Protein AF-A0A5C6T7N7-F1 (afdb_monomer)

Sequence (195 aa):
MGSSLIKRAGITIQTLSPVSTIYHDNDALKQFETCRQSANGHLNRYFKYIGHEKIQYDLAGLYARPLQPRGSEADQNARLSQTNAIQDLVKLDAILGQIKQQERSYITAISPLIVPWMAICFTLPHVTLQGDPSVFFKIGAVSGAFAIAAQLVRKFLQLRKITPLQHKVRGLVRAFKNGTIRYRDMEEVMISSLK

Organism: Fusarium oxysporum f. sp. cubense (NCBI:txid61366)

pLDDT: mean 70.76, std 19.43, range [29.59, 94.31]

Solvent-accessible surface area (backbone atoms only — not comparable to full-atom values): 11644 Å² total; per-residue (Å²): 140,88,81,83,85,80,80,80,78,77,80,80,75,76,76,75,76,84,78,90,71,79,78,58,67,63,50,55,54,47,51,41,53,54,39,43,53,50,23,42,51,24,44,52,52,24,49,52,55,60,44,66,68,61,72,73,73,81,71,73,90,81,78,94,66,76,83,73,82,72,57,72,63,60,56,47,52,28,52,50,22,45,52,51,21,45,53,32,37,54,51,43,46,50,47,51,50,50,52,48,49,54,47,50,50,52,47,65,66,44,56,74,53,44,60,60,48,51,48,46,68,64,45,49,71,69,74,45,79,85,58,89,71,56,69,65,60,58,52,51,52,54,51,51,52,50,52,54,53,52,52,49,54,51,45,53,52,47,51,63,55,46,54,61,50,44,50,49,39,54,49,49,50,49,25,56,76,68,63,55,48,85,78,55,56,71,78,75,69,51,72,77,79,91,122

Structure (mmCIF, N/CA/C/O backbone):
data_AF-A0A5C6T7N7-F1
#
_entry.id   AF-A0A5C6T7N7-F1
#
loop_
_atom_site.group_PDB
_atom_site.id
_atom_site.type_symbol
_atom_site.label_atom_id
_atom_site.label_alt_id
_atom_site.label_comp_id
_atom_site.label_asym_id
_atom_site.label_entity_id
_atom_site.label_seq_id
_atom_site.pdbx_PDB_ins_code
_atom_site.Cartn_x
_atom_site.Cartn_y
_atom_site.Cartn_z
_atom_site.occupancy
_atom_site.B_iso_or_equiv
_atom_site.auth_seq_id
_atom_site.auth_comp_id
_atom_site.auth_asym_id
_atom_site.auth_atom_id
_atom_site.pdbx_PDB_model_num
ATOM 1 N N . MET A 1 1 ? 27.969 23.813 -68.101 1.00 38.97 1 MET A N 1
ATOM 2 C CA . MET A 1 1 ? 28.689 24.102 -66.840 1.00 38.97 1 MET A CA 1
ATOM 3 C C . MET A 1 1 ? 27.673 24.089 -65.713 1.00 38.97 1 MET A C 1
ATOM 5 O O . MET A 1 1 ? 26.902 25.028 -65.586 1.00 38.97 1 MET A O 1
ATOM 9 N N . GLY A 1 2 ? 27.572 22.960 -65.010 1.00 36.72 2 GLY A N 1
ATOM 10 C CA . GLY A 1 2 ? 26.605 22.756 -63.931 1.00 36.72 2 GLY A CA 1
ATOM 11 C C . GLY A 1 2 ? 27.200 23.175 -62.591 1.00 36.72 2 GLY A C 1
ATOM 12 O O . GLY A 1 2 ? 28.285 22.722 -62.241 1.00 36.72 2 GLY A O 1
ATOM 13 N N . SER A 1 3 ? 26.495 24.035 -61.860 1.00 34.38 3 SER A N 1
ATOM 14 C CA . SER A 1 3 ? 26.802 24.373 -60.471 1.00 34.38 3 SER A CA 1
ATOM 15 C C . SER A 1 3 ? 25.646 23.882 -59.605 1.00 34.38 3 SER A C 1
ATOM 17 O O . SER A 1 3 ? 24.522 24.374 -59.703 1.00 34.38 3 SER A O 1
ATOM 19 N N . SER A 1 4 ? 25.910 22.835 -58.827 1.00 38.75 4 SER A N 1
ATOM 20 C CA . SER A 1 4 ? 24.963 22.208 -57.912 1.00 38.75 4 SER A CA 1
ATOM 21 C C . SER A 1 4 ? 24.875 22.990 -56.601 1.00 38.75 4 SER A C 1
ATOM 23 O O . SER A 1 4 ? 25.859 23.119 -55.871 1.00 38.75 4 SER A O 1
ATOM 25 N N . LEU A 1 5 ? 23.666 23.453 -56.286 1.00 39.44 5 LEU A N 1
ATOM 26 C CA . LEU A 1 5 ? 23.240 23.966 -54.984 1.00 39.44 5 LEU A CA 1
ATOM 27 C C . LEU A 1 5 ? 23.390 22.888 -53.896 1.00 39.44 5 LEU A C 1
ATOM 29 O O . LEU A 1 5 ? 22.548 22.000 -53.781 1.00 39.44 5 LEU A O 1
ATOM 33 N N . ILE A 1 6 ? 24.418 22.987 -53.051 1.00 38.69 6 ILE A N 1
ATOM 34 C CA . ILE A 1 6 ? 24.492 22.205 -51.808 1.00 38.69 6 ILE A CA 1
ATOM 35 C C . ILE A 1 6 ? 23.849 23.031 -50.692 1.00 38.69 6 ILE A C 1
ATOM 37 O O . ILE A 1 6 ? 24.474 23.865 -50.037 1.00 38.69 6 ILE A O 1
ATOM 41 N N . LYS A 1 7 ? 22.551 22.796 -50.496 1.00 37.03 7 LYS A N 1
ATOM 42 C CA . LYS A 1 7 ? 21.763 23.314 -49.377 1.00 37.03 7 LYS A CA 1
ATOM 43 C C . LYS A 1 7 ? 22.179 22.551 -48.113 1.00 37.03 7 LYS A C 1
ATOM 45 O O . LYS A 1 7 ? 21.744 21.427 -47.878 1.00 37.03 7 LYS A O 1
ATOM 50 N N . ARG A 1 8 ? 23.071 23.148 -47.322 1.00 34.41 8 ARG A N 1
ATOM 51 C CA . ARG A 1 8 ? 23.541 22.629 -46.029 1.00 34.41 8 ARG A CA 1
ATOM 52 C C . ARG A 1 8 ? 22.390 22.695 -45.018 1.00 34.41 8 ARG A C 1
ATOM 54 O O . ARG A 1 8 ? 22.161 23.729 -44.399 1.00 34.41 8 ARG A O 1
ATOM 61 N N . ALA A 1 9 ? 21.628 21.611 -44.890 1.00 39.16 9 ALA A N 1
ATOM 62 C CA . ALA A 1 9 ? 20.643 21.455 -43.827 1.00 39.16 9 ALA A CA 1
ATOM 63 C C . ALA A 1 9 ? 21.389 21.282 -42.495 1.00 39.16 9 ALA A C 1
ATOM 65 O O . ALA A 1 9 ? 21.996 20.243 -42.239 1.00 39.16 9 ALA A O 1
ATOM 66 N N . GLY A 1 10 ? 21.402 22.334 -41.676 1.00 34.19 10 GLY A N 1
ATOM 67 C CA . GLY A 1 10 ? 21.877 22.262 -40.300 1.00 34.19 10 GLY A CA 1
ATOM 68 C C . GLY A 1 10 ? 20.936 21.371 -39.497 1.00 34.19 10 GLY A C 1
ATOM 69 O O . GLY A 1 10 ? 19.776 21.718 -39.297 1.00 34.19 10 GLY A O 1
ATOM 70 N N . ILE A 1 11 ? 21.422 20.210 -39.065 1.00 37.44 11 ILE A N 1
ATOM 71 C CA . ILE A 1 11 ? 20.698 19.347 -38.134 1.00 37.44 11 ILE A CA 1
ATOM 72 C C . ILE A 1 11 ? 20.792 20.014 -36.761 1.00 37.44 11 ILE A C 1
ATOM 74 O O . ILE A 1 11 ? 21.814 19.934 -36.082 1.00 37.44 11 ILE A O 1
ATOM 78 N N . THR A 1 12 ? 19.730 20.714 -36.365 1.00 32.47 12 THR A N 1
ATOM 79 C CA . THR A 1 12 ? 19.534 21.158 -34.985 1.00 32.47 12 THR A CA 1
ATOM 80 C C . THR A 1 12 ? 19.268 19.919 -34.138 1.00 32.47 12 THR A C 1
ATOM 82 O O . THR A 1 12 ? 18.141 19.432 -34.064 1.00 32.47 12 THR A O 1
ATOM 85 N N . ILE A 1 13 ? 20.313 19.375 -33.516 1.00 37.88 13 ILE A N 1
ATOM 86 C CA . ILE A 1 13 ? 20.151 18.384 -32.455 1.00 37.88 13 ILE A CA 1
ATOM 87 C C . ILE A 1 13 ? 19.585 19.150 -31.261 1.00 37.88 13 ILE A C 1
ATOM 89 O O . ILE A 1 13 ? 20.319 19.829 -30.546 1.00 37.88 13 ILE A O 1
ATOM 93 N N . GLN A 1 14 ? 18.263 19.089 -31.079 1.00 31.91 14 GLN A N 1
ATOM 94 C CA . GLN A 1 14 ? 17.660 19.407 -29.792 1.00 31.91 14 GLN A CA 1
ATOM 95 C C . GLN A 1 14 ? 18.259 18.428 -28.787 1.00 31.91 14 GLN A C 1
ATOM 97 O O . GLN A 1 14 ? 17.958 17.235 -28.792 1.00 31.91 14 GLN A O 1
ATOM 102 N N . THR A 1 15 ? 19.175 18.934 -27.973 1.00 31.72 15 THR A N 1
ATOM 103 C CA . THR A 1 15 ? 19.710 18.260 -26.802 1.00 31.72 15 THR A CA 1
ATOM 104 C C . THR A 1 15 ? 18.530 17.912 -25.904 1.00 31.72 15 THR A C 1
ATOM 106 O O . THR A 1 15 ? 17.971 18.771 -25.222 1.00 31.72 15 THR A O 1
ATOM 109 N N . LEU A 1 16 ? 18.113 16.644 -25.949 1.00 35.12 16 LEU A N 1
ATOM 110 C CA . LEU A 1 16 ? 17.182 16.078 -24.985 1.00 35.12 16 LEU A CA 1
ATOM 111 C C . LEU A 1 16 ? 17.758 16.333 -23.590 1.00 35.12 16 LEU A C 1
ATOM 113 O O . LEU A 1 16 ? 18.845 15.862 -23.255 1.00 35.12 16 LEU A O 1
ATOM 117 N N . SER A 1 17 ? 17.025 17.122 -22.810 1.00 29.59 17 SER A N 1
ATOM 118 C CA . SER A 1 17 ? 17.336 17.421 -21.419 1.00 29.59 17 SER A CA 1
ATOM 119 C C . SER A 1 17 ? 17.542 16.111 -20.640 1.00 29.59 17 SER A C 1
ATOM 121 O O . SER A 1 17 ? 16.701 15.208 -20.738 1.00 29.59 17 SER A O 1
ATOM 123 N N . PRO A 1 18 ? 18.646 15.958 -19.889 1.00 39.47 18 PRO A N 1
ATOM 124 C CA . PRO A 1 18 ? 18.892 14.751 -19.126 1.00 39.47 18 PRO A CA 1
ATOM 125 C C . PRO A 1 18 ? 17.936 14.700 -17.928 1.00 39.47 18 PRO A C 1
ATOM 127 O O . PRO A 1 18 ? 18.114 15.387 -16.930 1.00 39.47 18 PRO A O 1
ATOM 130 N N . VAL A 1 19 ? 16.917 13.849 -18.059 1.00 36.66 19 VAL A N 1
ATOM 131 C CA . VAL A 1 19 ? 16.476 12.881 -17.041 1.00 36.66 19 VAL A CA 1
ATOM 132 C C . VAL A 1 19 ? 16.475 13.419 -15.602 1.00 36.66 19 VAL A C 1
ATOM 134 O O . VAL A 1 19 ? 17.309 13.075 -14.766 1.00 36.66 19 VAL A O 1
ATOM 137 N N . SER A 1 20 ? 15.447 14.195 -15.267 1.00 41.25 20 SER A N 1
ATOM 138 C CA . SER A 1 20 ? 14.995 14.365 -13.887 1.00 41.25 20 SER A CA 1
ATOM 139 C C . SER A 1 20 ? 14.072 13.197 -13.514 1.00 41.25 20 SER A C 1
ATOM 141 O O . SER A 1 20 ? 12.856 13.279 -13.689 1.00 41.25 20 SER A O 1
ATOM 143 N N . THR A 1 21 ? 14.601 12.050 -13.077 1.00 43.41 21 THR A N 1
ATOM 144 C CA . THR A 1 21 ? 13.707 10.947 -12.633 1.00 43.41 21 THR A CA 1
ATOM 145 C C . THR A 1 21 ? 14.284 9.987 -11.595 1.00 43.41 21 THR A C 1
ATOM 147 O O . THR A 1 21 ? 13.653 8.984 -11.282 1.00 43.41 21 THR A O 1
ATOM 150 N N . ILE A 1 22 ? 15.445 10.286 -11.004 1.00 41.12 22 ILE A N 1
ATOM 151 C CA . ILE A 1 22 ? 16.025 9.438 -9.942 1.00 41.12 22 ILE A CA 1
ATOM 152 C C . ILE A 1 22 ? 15.594 9.906 -8.533 1.00 41.12 22 ILE A C 1
ATOM 154 O O . ILE A 1 22 ? 15.650 9.136 -7.579 1.00 41.12 22 ILE A O 1
ATOM 158 N N . TYR A 1 23 ? 15.066 11.129 -8.388 1.00 34.72 23 TYR A N 1
ATOM 159 C CA . TYR A 1 23 ? 14.774 11.726 -7.074 1.00 34.72 23 TYR A CA 1
ATOM 160 C C . TYR A 1 23 ? 13.402 11.387 -6.452 1.00 34.72 23 TYR A C 1
ATOM 162 O O . TYR A 1 23 ? 13.228 11.609 -5.258 1.00 34.72 23 TYR A O 1
ATOM 170 N N . HIS A 1 24 ? 12.436 10.826 -7.194 1.00 54.62 24 HIS A N 1
ATOM 171 C CA . HIS A 1 24 ? 11.060 10.641 -6.684 1.00 54.62 24 HIS A CA 1
ATOM 172 C C . HIS A 1 24 ? 10.757 9.267 -6.065 1.00 54.62 24 HIS A C 1
ATOM 174 O O . HIS A 1 24 ? 9.917 9.161 -5.177 1.00 54.62 24 HIS A O 1
ATOM 180 N N . ASP A 1 25 ? 11.442 8.207 -6.493 1.00 56.59 25 ASP A N 1
ATOM 181 C CA . ASP A 1 25 ? 11.125 6.824 -6.093 1.00 56.59 25 ASP A CA 1
ATOM 182 C C . ASP A 1 25 ? 11.437 6.547 -4.608 1.00 56.59 25 ASP A C 1
ATOM 184 O O . ASP A 1 25 ? 10.699 5.850 -3.911 1.00 56.59 25 ASP A O 1
ATOM 188 N N . ASN A 1 26 ? 12.503 7.169 -4.092 1.00 63.34 26 ASN A N 1
ATOM 189 C CA . ASN A 1 26 ? 12.887 7.066 -2.684 1.00 63.34 26 ASN A CA 1
ATOM 190 C C . ASN A 1 26 ? 11.937 7.835 -1.753 1.00 63.34 26 ASN A C 1
ATOM 192 O O . ASN A 1 26 ? 11.768 7.443 -0.600 1.00 63.34 26 ASN A O 1
ATOM 196 N N . ASP A 1 27 ? 11.314 8.909 -2.240 1.00 82.00 27 ASP A N 1
ATOM 197 C CA . ASP A 1 27 ? 10.419 9.734 -1.431 1.00 82.00 27 ASP A CA 1
ATOM 198 C C . ASP A 1 27 ? 9.078 9.027 -1.197 1.00 82.00 27 ASP A C 1
ATOM 200 O O . ASP A 1 27 ? 8.657 8.868 -0.054 1.00 82.00 27 ASP A O 1
ATOM 204 N N . ALA A 1 28 ? 8.469 8.460 -2.244 1.00 81.94 28 ALA A N 1
ATOM 205 C CA . ALA A 1 28 ? 7.212 7.718 -2.116 1.00 81.94 28 ALA A CA 1
ATOM 206 C C . ALA A 1 28 ? 7.349 6.460 -1.233 1.00 81.94 28 ALA A C 1
ATOM 208 O O . ALA A 1 28 ? 6.485 6.182 -0.399 1.00 81.94 28 ALA A O 1
ATOM 209 N N . LEU A 1 29 ? 8.459 5.719 -1.351 1.00 83.50 29 LEU A N 1
ATOM 210 C CA . LEU A 1 29 ? 8.736 4.560 -0.491 1.00 83.50 29 LEU A CA 1
ATOM 211 C C . LEU A 1 29 ? 9.006 4.960 0.965 1.00 83.50 29 LEU A C 1
ATOM 213 O O . LEU A 1 29 ? 8.585 4.259 1.889 1.00 83.50 29 LEU A O 1
ATOM 217 N N . LYS A 1 30 ? 9.680 6.092 1.190 1.00 87.19 30 LYS A N 1
ATOM 218 C CA . LYS A 1 30 ? 9.900 6.635 2.534 1.00 87.19 30 LYS A CA 1
ATOM 219 C C . LYS A 1 30 ? 8.584 7.087 3.164 1.00 87.19 30 LYS A C 1
ATOM 221 O O . LYS A 1 30 ? 8.306 6.720 4.303 1.00 87.19 30 LYS A O 1
ATOM 226 N N . GLN A 1 31 ? 7.752 7.806 2.412 1.00 88.62 31 GLN A N 1
ATOM 227 C CA . GLN A 1 31 ? 6.412 8.210 2.835 1.00 88.62 31 GLN A CA 1
ATOM 228 C C . GLN A 1 31 ? 5.535 6.997 3.150 1.00 88.62 31 GLN A C 1
ATOM 230 O O . GLN A 1 31 ? 4.855 6.990 4.177 1.00 88.62 31 GLN A O 1
ATOM 235 N N . PHE A 1 32 ? 5.597 5.949 2.321 1.00 90.00 32 PHE A N 1
ATOM 236 C CA . PHE A 1 32 ? 4.923 4.684 2.598 1.00 90.00 32 PHE A CA 1
ATOM 237 C C . PHE A 1 32 ? 5.365 4.109 3.944 1.00 90.00 32 PHE A C 1
ATOM 239 O O . PHE A 1 32 ? 4.519 3.783 4.769 1.00 90.00 32 PHE A O 1
ATOM 246 N N . GLU A 1 33 ? 6.671 4.001 4.192 1.00 91.31 33 GLU A N 1
ATOM 247 C CA . GLU A 1 33 ? 7.189 3.377 5.409 1.00 91.31 33 GLU A CA 1
ATOM 248 C C . GLU A 1 33 ? 6.838 4.193 6.664 1.00 91.31 33 GLU A C 1
ATOM 250 O O . GLU A 1 33 ? 6.407 3.619 7.665 1.00 91.31 33 GLU A O 1
ATOM 255 N N . THR A 1 34 ? 6.919 5.525 6.598 1.00 92.00 34 THR A N 1
ATOM 256 C CA . THR A 1 34 ? 6.473 6.414 7.682 1.00 92.00 34 THR A CA 1
ATOM 257 C C . THR A 1 34 ? 4.972 6.274 7.942 1.00 92.00 34 THR A C 1
ATOM 259 O O . THR A 1 34 ? 4.552 6.097 9.087 1.00 92.00 34 THR A O 1
ATOM 262 N N . CYS A 1 35 ? 4.150 6.296 6.889 1.00 91.00 35 CYS A N 1
ATOM 263 C CA . CYS A 1 35 ? 2.702 6.156 7.013 1.00 91.00 35 CYS A CA 1
ATOM 264 C C . CYS A 1 35 ? 2.308 4.763 7.532 1.00 91.00 35 CYS A C 1
ATOM 266 O O . CYS A 1 35 ? 1.441 4.651 8.394 1.00 91.00 35 CYS A O 1
ATOM 268 N N . ARG A 1 36 ? 3.002 3.706 7.095 1.00 93.62 36 ARG A N 1
ATOM 269 C CA . ARG A 1 36 ? 2.828 2.325 7.565 1.00 93.62 36 ARG A CA 1
ATOM 270 C C . ARG A 1 36 ? 3.102 2.201 9.058 1.00 93.62 36 ARG A C 1
ATOM 272 O O . ARG A 1 36 ? 2.326 1.568 9.769 1.00 93.62 36 ARG A O 1
ATOM 279 N N . GLN A 1 37 ? 4.199 2.788 9.536 1.00 93.44 37 GLN A N 1
ATOM 280 C CA . GLN A 1 37 ? 4.551 2.776 10.957 1.00 93.44 37 GLN A CA 1
ATOM 281 C C . GLN A 1 37 ? 3.510 3.522 11.797 1.00 93.44 37 GLN A C 1
ATOM 283 O O . GLN A 1 37 ? 3.082 3.001 12.826 1.00 93.44 37 GLN A O 1
ATOM 288 N N . SER A 1 38 ? 3.051 4.684 11.323 1.00 93.12 38 SER A N 1
ATOM 289 C CA . SER A 1 38 ? 1.972 5.446 11.962 1.00 93.12 38 SER A CA 1
ATOM 290 C C . SER A 1 38 ? 0.668 4.642 12.026 1.00 93.12 38 SER A C 1
ATOM 292 O O . SER A 1 38 ? 0.119 4.429 13.110 1.00 93.12 38 SER A O 1
ATOM 294 N N . ALA A 1 39 ? 0.232 4.080 10.892 1.00 91.94 39 ALA A N 1
ATOM 295 C CA . ALA A 1 39 ? -0.962 3.244 10.802 1.00 91.94 39 ALA A CA 1
ATOM 296 C C . ALA A 1 39 ? -0.882 2.042 11.753 1.00 91.94 39 ALA A C 1
ATOM 298 O O . ALA A 1 39 ? -1.800 1.820 12.540 1.00 91.94 39 ALA A O 1
ATOM 299 N N . ASN A 1 40 ? 0.231 1.301 11.748 1.00 93.62 40 ASN A N 1
ATOM 300 C CA . ASN A 1 40 ? 0.433 0.167 12.651 1.00 93.62 40 ASN A CA 1
ATOM 301 C C . ASN A 1 40 ? 0.463 0.598 14.124 1.00 93.62 40 ASN A C 1
ATOM 303 O O . ASN A 1 40 ? -0.067 -0.115 14.972 1.00 93.62 40 ASN A O 1
ATOM 307 N N . GLY A 1 41 ? 1.023 1.768 14.440 1.00 92.12 41 GLY A N 1
ATOM 308 C CA . GLY A 1 41 ? 0.987 2.338 15.787 1.00 92.12 41 GLY A CA 1
ATOM 309 C C . GLY A 1 41 ? -0.439 2.631 16.259 1.00 92.12 41 GLY A C 1
ATOM 310 O O . GLY A 1 41 ? -0.807 2.269 17.378 1.00 92.12 41 GLY A O 1
ATOM 311 N N . HIS A 1 42 ? -1.269 3.227 15.398 1.00 92.06 42 HIS A N 1
ATOM 312 C CA . HIS A 1 42 ? -2.680 3.487 15.695 1.00 92.06 42 HIS A CA 1
ATOM 313 C C . HIS A 1 42 ? -3.517 2.208 15.775 1.00 92.06 42 HIS A C 1
ATOM 315 O O . HIS A 1 42 ? -4.337 2.089 16.685 1.00 92.06 42 HIS A O 1
ATOM 321 N N . LEU A 1 43 ? -3.277 1.237 14.889 1.00 90.12 43 LEU A N 1
ATOM 322 C CA . LEU A 1 43 ? -3.888 -0.091 14.946 1.00 90.12 43 LEU A CA 1
ATOM 323 C C . LEU A 1 43 ? -3.548 -0.787 16.265 1.00 90.12 43 LEU A C 1
ATOM 325 O O . LEU A 1 43 ? -4.451 -1.192 16.984 1.00 90.12 43 LEU A O 1
ATOM 329 N N . ASN A 1 44 ? -2.267 -0.861 16.628 1.00 91.00 44 ASN A N 1
ATOM 330 C CA . ASN A 1 44 ? -1.833 -1.476 17.880 1.00 91.00 44 ASN A CA 1
ATOM 331 C C . ASN A 1 44 ? -2.482 -0.790 19.091 1.00 91.00 44 ASN A C 1
ATOM 333 O O . ASN A 1 44 ? -3.000 -1.446 19.989 1.00 91.00 44 ASN A O 1
ATOM 337 N N . ARG A 1 45 ? -2.538 0.547 19.093 1.00 90.12 45 ARG A N 1
ATOM 338 C CA . ARG A 1 45 ? -3.198 1.300 20.163 1.00 90.12 45 ARG A CA 1
ATOM 339 C C . ARG A 1 45 ? -4.704 1.010 20.230 1.00 90.12 45 ARG A C 1
ATOM 341 O O . ARG A 1 45 ? -5.215 0.776 21.320 1.00 90.12 45 ARG A O 1
ATOM 348 N N . TYR A 1 46 ? -5.391 0.968 19.087 1.00 88.38 46 TYR A N 1
ATOM 349 C CA . TYR A 1 46 ? -6.801 0.580 19.000 1.00 88.38 46 TYR A CA 1
ATOM 350 C C . TYR A 1 46 ? -7.024 -0.827 19.570 1.00 88.38 46 TYR A C 1
ATOM 352 O O . TYR A 1 46 ? -7.809 -0.981 20.504 1.00 88.38 46 TYR A O 1
ATOM 360 N N . PHE A 1 47 ? -6.273 -1.821 19.083 1.00 86.19 47 PHE A N 1
ATOM 361 C CA . PHE A 1 47 ? -6.352 -3.210 19.541 1.00 86.19 47 PHE A CA 1
ATOM 362 C C . PHE A 1 47 ? -5.957 -3.382 21.005 1.00 86.19 47 PHE A C 1
ATOM 364 O O . PHE A 1 47 ? -6.517 -4.237 21.675 1.00 86.19 47 PHE A O 1
ATOM 371 N N . LYS A 1 48 ? -5.075 -2.546 21.555 1.00 86.44 48 LYS A N 1
ATOM 372 C CA . LYS A 1 48 ? -4.792 -2.531 22.994 1.00 86.44 48 LYS A CA 1
ATOM 373 C C . LYS A 1 48 ? -6.008 -2.070 23.799 1.00 86.44 48 LYS A C 1
ATOM 375 O O . LYS A 1 48 ? -6.336 -2.695 24.805 1.00 86.44 48 LYS A O 1
ATOM 380 N N . TYR A 1 49 ? -6.697 -1.015 23.360 1.00 82.75 49 TYR A N 1
ATOM 381 C CA . TYR A 1 49 ? -7.891 -0.523 24.053 1.00 82.75 49 TYR A CA 1
ATOM 382 C C . TYR A 1 49 ? -9.057 -1.522 24.000 1.00 82.75 49 TYR A C 1
ATOM 384 O O . TYR A 1 49 ? -9.686 -1.736 25.032 1.00 82.75 49 TYR A O 1
ATOM 392 N N . ILE A 1 50 ? -9.279 -2.192 22.861 1.00 77.56 50 ILE A N 1
ATOM 393 C CA . ILE A 1 50 ? -10.333 -3.221 22.718 1.00 77.56 50 ILE A CA 1
ATOM 394 C C . ILE A 1 50 ? -9.897 -4.632 23.169 1.00 77.56 50 ILE A C 1
ATOM 396 O O . ILE A 1 50 ? -10.716 -5.487 23.469 1.00 77.56 50 ILE A O 1
ATOM 400 N N . GLY A 1 51 ? -8.600 -4.924 23.232 1.00 64.75 51 GLY A N 1
ATOM 401 C CA . GLY A 1 51 ? -8.056 -6.224 23.649 1.00 64.75 51 GLY A CA 1
ATOM 402 C C . GLY A 1 51 ? -8.038 -6.387 25.167 1.00 64.75 51 GLY A C 1
ATOM 403 O O . GLY A 1 51 ? -8.271 -7.479 25.682 1.00 64.75 51 GLY A O 1
ATOM 404 N N . HIS A 1 52 ? -7.879 -5.282 25.903 1.00 52.41 52 HIS A N 1
ATOM 405 C CA . HIS A 1 52 ? -8.136 -5.249 27.345 1.00 52.41 52 HIS A CA 1
ATOM 406 C C . HIS A 1 52 ? -9.603 -5.540 27.709 1.00 52.41 52 HIS A C 1
ATOM 408 O O . HIS A 1 52 ? -9.876 -5.829 28.870 1.00 52.41 52 HIS A O 1
ATOM 414 N N . GLU A 1 53 ? -10.525 -5.496 26.746 1.00 49.97 53 GLU A N 1
ATOM 415 C CA . GLU A 1 53 ? -11.920 -5.929 26.898 1.00 49.97 53 GLU A CA 1
ATOM 416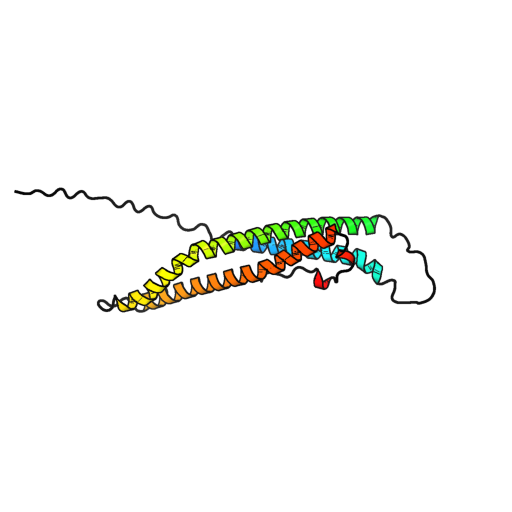 C C . GLU A 1 53 ? -12.047 -7.468 26.922 1.00 49.97 53 GLU A C 1
ATOM 418 O O . GLU A 1 53 ? -12.970 -8.000 27.533 1.00 49.97 53 GLU A O 1
ATOM 423 N N . LYS A 1 54 ? -11.105 -8.202 26.303 1.00 43.69 54 LYS A N 1
ATOM 424 C CA . LYS A 1 54 ? -11.186 -9.662 26.099 1.00 43.69 54 LYS A CA 1
ATOM 425 C C . LYS A 1 54 ? -10.431 -10.491 27.150 1.00 43.69 54 LYS A C 1
ATOM 427 O O . LYS A 1 54 ? -10.818 -11.621 27.416 1.00 43.69 54 LYS A O 1
ATOM 432 N N . ILE A 1 55 ? -9.391 -9.936 27.784 1.00 41.47 55 ILE A N 1
ATOM 433 C CA . ILE A 1 55 ? -8.548 -10.656 28.771 1.00 41.47 55 ILE A CA 1
ATOM 434 C C . ILE A 1 55 ? -9.205 -10.746 30.166 1.00 41.47 55 ILE A C 1
ATOM 436 O O . ILE A 1 55 ? -8.748 -11.493 31.023 1.00 41.47 55 ILE A O 1
ATOM 440 N N . GLN A 1 56 ? -10.324 -10.059 30.411 1.00 43.00 56 GLN A N 1
ATOM 441 C CA . GLN A 1 56 ? -11.063 -10.203 31.674 1.00 43.00 56 GLN A CA 1
ATOM 442 C C . GLN A 1 56 ? -11.957 -11.452 31.761 1.00 43.00 56 GLN A C 1
ATOM 444 O O . GLN A 1 56 ? -12.633 -11.618 32.771 1.00 43.00 56 GLN A O 1
ATOM 449 N N . TYR A 1 57 ? -11.966 -12.327 30.747 1.00 43.22 57 TYR A N 1
ATOM 450 C C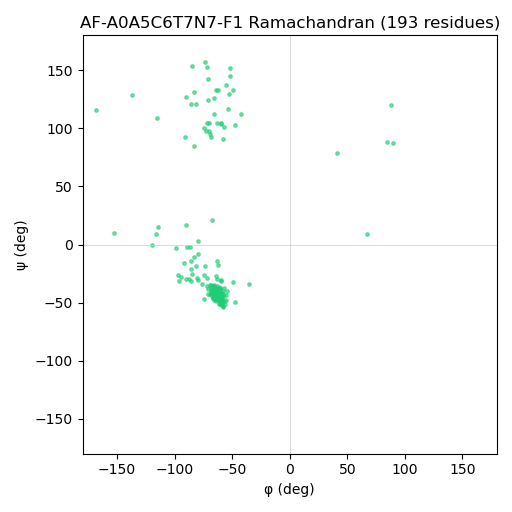A . TYR A 1 57 ? -12.920 -13.441 30.669 1.00 43.22 57 TYR A CA 1
ATOM 451 C C . TYR A 1 57 ? -12.321 -14.848 30.726 1.00 43.22 57 TYR A C 1
ATOM 453 O O . TYR A 1 57 ? -13.075 -15.795 30.538 1.00 43.22 57 TYR A O 1
ATOM 461 N N . ASP A 1 58 ? -11.025 -15.016 31.014 1.00 41.16 58 ASP A N 1
ATOM 462 C CA . ASP A 1 58 ? -10.425 -16.365 31.045 1.00 41.16 58 ASP A CA 1
ATOM 463 C C . ASP A 1 58 ? -9.936 -16.829 32.422 1.00 41.16 58 ASP A C 1
ATOM 465 O O . ASP A 1 58 ? -9.232 -17.826 32.531 1.00 41.16 58 ASP A O 1
ATOM 469 N N . LEU A 1 59 ? -10.356 -16.162 33.503 1.00 47.41 59 LEU A N 1
ATOM 470 C CA . LEU A 1 59 ? -10.262 -16.736 34.844 1.00 47.41 59 LEU A CA 1
ATOM 471 C C . LEU A 1 59 ? -11.548 -16.473 35.635 1.00 47.41 59 LEU A C 1
ATOM 473 O O . LEU A 1 59 ? -11.966 -15.331 35.793 1.00 47.41 59 LEU A O 1
ATOM 477 N N . ALA A 1 60 ? -12.083 -17.561 36.188 1.00 40.00 60 ALA A N 1
ATOM 478 C CA . ALA A 1 60 ? -13.249 -17.672 37.061 1.00 40.00 60 ALA A CA 1
ATOM 479 C C . ALA A 1 60 ? -14.606 -17.759 36.344 1.00 40.00 60 ALA A C 1
ATOM 481 O O . ALA A 1 60 ? -15.349 -16.793 36.185 1.00 40.00 60 ALA A O 1
ATOM 482 N N . GLY A 1 61 ? -14.978 -19.002 36.022 1.00 44.69 61 GLY A N 1
ATOM 483 C CA . GLY A 1 61 ? -16.379 -19.389 36.097 1.00 44.69 61 GLY A CA 1
ATOM 484 C C . GLY A 1 61 ? -16.950 -19.024 37.473 1.00 44.69 61 GLY A C 1
ATOM 485 O O . GLY A 1 61 ? -16.256 -19.133 38.482 1.00 44.69 61 GLY A O 1
ATOM 486 N N . LEU A 1 62 ? -18.227 -18.639 37.470 1.00 45.09 62 LEU A N 1
ATOM 487 C CA . LEU A 1 62 ? -19.042 -18.135 38.584 1.00 45.09 62 LEU A CA 1
ATOM 488 C C . LEU A 1 62 ? -18.956 -16.612 38.780 1.00 45.09 62 LEU A C 1
ATOM 490 O O . LEU A 1 62 ? -17.916 -16.054 39.098 1.00 45.09 62 LEU A O 1
ATOM 494 N N . TYR A 1 63 ? -20.134 -15.988 38.664 1.00 36.88 63 TYR A N 1
ATOM 495 C CA . TYR A 1 63 ? -20.471 -14.562 38.784 1.00 36.88 63 TYR A CA 1
ATOM 496 C C . TYR A 1 63 ? -20.389 -13.736 37.494 1.00 36.88 63 TYR A C 1
ATOM 498 O O . TYR A 1 63 ? -19.428 -13.029 37.210 1.00 36.88 63 TYR A O 1
ATOM 506 N N . ALA A 1 64 ? -21.514 -13.742 36.770 1.00 45.34 64 ALA A N 1
ATOM 507 C CA . ALA A 1 64 ? -21.894 -12.685 35.843 1.00 45.34 64 ALA A CA 1
ATOM 508 C C . ALA A 1 64 ? -21.974 -11.342 36.595 1.00 45.34 64 ALA A C 1
ATOM 510 O O . ALA A 1 64 ? -23.007 -10.980 37.160 1.00 45.34 64 ALA A O 1
ATOM 511 N N . ARG A 1 65 ? -20.860 -10.610 36.643 1.00 38.97 65 ARG A N 1
ATOM 512 C CA . ARG A 1 65 ? -20.838 -9.195 37.019 1.00 38.97 65 ARG A CA 1
ATOM 513 C C . ARG A 1 65 ? -21.188 -8.382 35.763 1.00 38.97 65 ARG A C 1
ATOM 515 O O . ARG A 1 65 ? -20.601 -8.648 34.716 1.00 38.97 65 ARG A O 1
ATOM 522 N N . PRO A 1 66 ? -22.128 -7.420 35.824 1.00 38.66 66 PRO A N 1
ATOM 523 C CA . PRO A 1 66 ? -22.430 -6.561 34.683 1.00 38.66 66 PRO A CA 1
ATOM 524 C C . PRO A 1 66 ? -21.147 -5.881 34.207 1.00 38.66 66 PRO A C 1
ATOM 526 O O . PRO A 1 66 ? -20.370 -5.424 35.052 1.00 38.66 66 PRO A O 1
ATOM 529 N N . LEU A 1 67 ? -20.938 -5.822 32.884 1.00 48.09 67 LEU A N 1
ATOM 530 C CA . LEU A 1 67 ? -19.894 -5.008 32.262 1.00 48.09 67 LEU A CA 1
ATOM 531 C C . LEU A 1 67 ? -19.861 -3.652 32.971 1.00 48.09 67 LEU A C 1
ATOM 533 O O . LEU A 1 67 ? -20.825 -2.890 32.880 1.00 48.09 67 LEU A O 1
ATOM 537 N N . GLN A 1 68 ? -18.788 -3.352 33.706 1.00 40.94 68 GLN A N 1
ATOM 538 C CA . GLN A 1 68 ? -18.619 -1.985 34.173 1.00 40.94 68 GLN A CA 1
ATOM 539 C C . GLN A 1 68 ? -18.405 -1.120 32.929 1.00 40.94 68 GLN A C 1
ATOM 541 O O . GLN A 1 68 ? -17.506 -1.427 32.141 1.00 40.94 68 GLN A O 1
ATOM 546 N N . PRO A 1 69 ? -19.200 -0.057 32.728 1.00 45.00 69 PRO A N 1
ATOM 547 C CA . PRO A 1 69 ? -18.949 0.891 31.660 1.00 45.00 69 PRO A CA 1
ATOM 548 C C . PRO A 1 69 ? -17.598 1.543 31.957 1.00 45.00 69 PRO A C 1
ATOM 550 O O . PRO A 1 69 ? -17.463 2.335 32.891 1.00 45.00 69 PRO A O 1
ATOM 553 N N . ARG A 1 70 ? -16.555 1.147 31.221 1.00 53.69 70 ARG A N 1
ATOM 554 C CA . ARG A 1 70 ? -15.246 1.786 31.345 1.00 53.69 70 ARG A CA 1
ATOM 555 C C . ARG A 1 70 ? -15.411 3.235 30.894 1.00 53.69 70 ARG A C 1
ATOM 557 O O . ARG A 1 70 ? -16.065 3.501 29.891 1.00 53.69 70 ARG A O 1
ATOM 564 N N . GLY A 1 71 ? -14.877 4.156 31.694 1.00 56.94 71 GLY A N 1
ATOM 565 C CA . GLY A 1 71 ? -15.140 5.586 31.562 1.00 56.94 71 GLY A CA 1
ATOM 566 C C . GLY A 1 71 ? -14.916 6.123 30.148 1.00 56.94 71 GLY A C 1
ATOM 567 O O . GLY A 1 71 ? -14.065 5.622 29.411 1.00 56.94 71 GLY A O 1
ATOM 568 N N . SER A 1 72 ? -15.662 7.187 29.827 1.00 66.81 72 SER A N 1
ATOM 569 C CA . SER A 1 72 ? -15.650 7.944 28.565 1.00 66.81 72 SER A CA 1
ATOM 570 C C . SER A 1 72 ? -14.267 8.079 27.917 1.00 66.81 72 SER A C 1
ATOM 572 O O . SER A 1 72 ? -14.163 8.087 26.699 1.00 66.81 72 SER A O 1
ATOM 574 N N . GLU A 1 73 ? -13.200 8.170 28.711 1.00 78.31 73 GLU A N 1
ATOM 575 C CA . GLU A 1 73 ? -11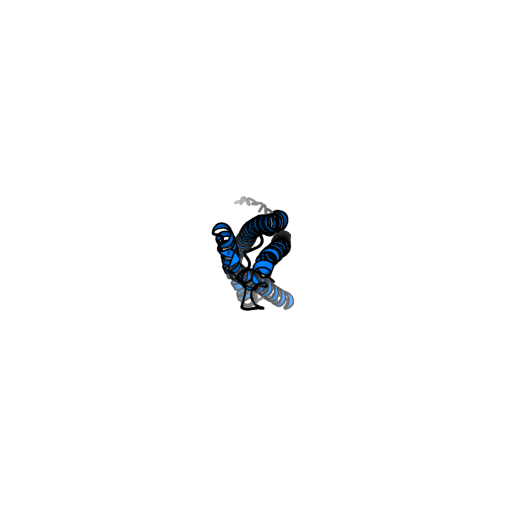.831 8.370 28.246 1.00 78.31 73 GLU A CA 1
ATOM 576 C C . GLU A 1 73 ? -11.234 7.176 27.474 1.00 78.31 73 GLU A C 1
ATOM 578 O O . GLU A 1 73 ? -10.609 7.376 26.434 1.00 78.31 73 GLU A O 1
ATOM 583 N N . ALA A 1 74 ? -11.420 5.928 27.926 1.00 76.38 74 ALA A N 1
ATOM 584 C CA . ALA A 1 74 ? -10.882 4.757 27.215 1.00 76.38 74 ALA A CA 1
ATOM 585 C C . ALA A 1 74 ? -11.593 4.556 25.868 1.00 76.38 74 ALA A C 1
ATOM 587 O O . ALA A 1 74 ? -10.946 4.322 24.845 1.00 76.38 74 ALA A O 1
ATOM 588 N N . ASP A 1 75 ? -12.910 4.750 25.869 1.00 78.75 75 ASP A N 1
ATOM 589 C CA . ASP A 1 75 ? -13.754 4.741 24.676 1.00 78.75 75 ASP A CA 1
ATOM 590 C C . ASP A 1 75 ? -13.388 5.874 23.710 1.00 78.75 75 ASP A C 1
ATOM 592 O O . ASP A 1 75 ? -13.262 5.666 22.500 1.00 78.75 75 ASP A O 1
ATOM 596 N N . GLN A 1 76 ? -13.145 7.076 24.232 1.00 84.38 76 GLN A N 1
ATOM 597 C CA . GLN A 1 76 ? -12.704 8.222 23.443 1.00 84.38 76 GLN A CA 1
ATOM 598 C C . GLN A 1 76 ? -11.316 7.982 22.835 1.00 84.38 76 GLN A C 1
ATOM 600 O O . GLN A 1 76 ? -11.117 8.236 21.647 1.00 84.38 76 GLN A O 1
ATOM 605 N N . ASN A 1 77 ? -10.380 7.403 23.590 1.00 85.44 77 ASN A N 1
ATOM 606 C CA . ASN A 1 77 ? -9.045 7.044 23.107 1.00 85.44 77 ASN A CA 1
ATOM 607 C C . ASN A 1 77 ? -9.073 5.929 22.048 1.00 85.44 77 ASN A C 1
ATOM 609 O O . ASN A 1 77 ? -8.305 5.977 21.076 1.00 85.44 77 ASN A O 1
ATOM 613 N N . ALA A 1 78 ? -9.977 4.955 22.185 1.00 84.19 78 ALA A N 1
ATOM 614 C CA . ALA A 1 78 ? -10.221 3.933 21.172 1.00 84.19 78 ALA A CA 1
ATOM 615 C C . ALA A 1 78 ? -10.779 4.553 19.881 1.00 84.19 78 ALA A C 1
ATOM 617 O O . ALA A 1 78 ? -10.247 4.292 18.800 1.00 84.19 78 ALA A O 1
ATOM 618 N N . ARG A 1 79 ? -11.773 5.446 19.985 1.00 87.00 79 ARG A N 1
ATOM 619 C CA . ARG A 1 79 ? -12.356 6.176 18.840 1.00 87.00 79 ARG A CA 1
ATOM 620 C C . ARG A 1 79 ? -11.350 7.089 18.138 1.00 87.00 79 ARG A C 1
ATOM 622 O O . ARG A 1 79 ? -11.330 7.148 16.907 1.00 87.00 79 ARG A O 1
ATOM 629 N N . LEU A 1 80 ? -10.489 7.770 18.894 1.00 89.44 80 LEU A N 1
ATOM 630 C CA . LEU A 1 80 ? -9.404 8.585 18.339 1.00 89.44 80 LEU A CA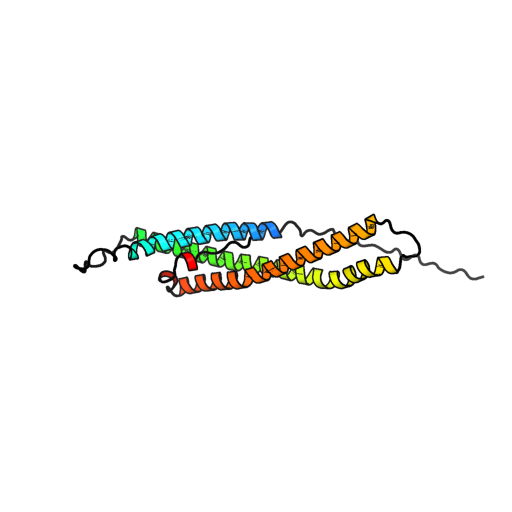 1
ATOM 631 C C . LEU A 1 80 ? -8.386 7.710 17.600 1.00 89.44 80 LEU A C 1
ATOM 633 O O . LEU A 1 80 ? -8.021 8.007 16.464 1.00 89.44 80 LEU A O 1
ATOM 637 N N . SER A 1 81 ? -7.978 6.590 18.202 1.00 89.00 81 SER A N 1
ATOM 638 C CA . SER A 1 81 ? -7.053 5.640 17.569 1.00 89.00 81 SER A CA 1
ATOM 639 C C . SER A 1 81 ? -7.649 5.023 16.304 1.00 89.00 81 SER A C 1
ATOM 641 O O . SER A 1 81 ? -6.951 4.904 15.302 1.00 89.00 81 SER A O 1
ATOM 643 N N . GLN A 1 82 ? -8.945 4.703 16.318 1.00 90.00 82 GLN A N 1
ATOM 644 C CA . GLN A 1 82 ? -9.690 4.240 15.150 1.00 90.00 82 GLN A CA 1
ATOM 645 C C . GLN A 1 82 ? -9.701 5.291 14.035 1.00 90.00 82 GLN A C 1
ATOM 647 O O . GLN A 1 82 ? -9.363 4.973 12.897 1.00 90.00 82 GLN A O 1
ATOM 652 N N . THR A 1 83 ? -10.068 6.535 14.348 1.00 90.94 83 THR A N 1
ATOM 653 C CA . THR A 1 83 ? -10.123 7.626 13.360 1.00 90.94 83 THR A CA 1
ATOM 654 C C . THR A 1 83 ? -8.760 7.848 12.709 1.00 90.94 83 THR A C 1
ATOM 656 O O . THR A 1 83 ? -8.661 7.878 11.481 1.00 90.94 83 THR A O 1
ATOM 659 N N . ASN A 1 84 ? -7.700 7.905 13.517 1.00 91.94 84 ASN A N 1
ATOM 660 C CA . ASN A 1 84 ? -6.335 8.091 13.028 1.00 91.94 84 ASN A CA 1
ATOM 661 C C . ASN A 1 84 ? -5.853 6.888 12.202 1.00 91.94 84 ASN A C 1
ATOM 663 O O . ASN A 1 84 ? -5.269 7.072 11.137 1.00 91.94 84 ASN A O 1
ATOM 667 N N . ALA A 1 85 ? -6.163 5.656 12.628 1.00 90.56 85 ALA A N 1
ATOM 668 C CA . ALA A 1 85 ? -5.848 4.453 11.858 1.00 90.56 85 ALA A CA 1
ATOM 669 C C . ALA A 1 85 ? -6.536 4.466 10.486 1.00 90.56 85 ALA A C 1
ATOM 671 O O . ALA A 1 85 ? -5.895 4.179 9.479 1.00 90.56 85 ALA A O 1
ATOM 672 N N . ILE A 1 86 ? -7.821 4.834 10.417 1.00 91.38 86 ILE A N 1
ATOM 673 C CA . ILE A 1 86 ? -8.551 4.953 9.146 1.00 91.38 86 ILE A CA 1
ATOM 674 C C . ILE A 1 86 ? -7.908 6.019 8.260 1.00 91.38 86 ILE A C 1
ATOM 676 O O . ILE A 1 86 ? -7.695 5.773 7.073 1.00 91.38 86 ILE A O 1
ATOM 680 N N . GLN A 1 87 ? -7.594 7.189 8.820 1.00 94.31 87 GLN A N 1
ATOM 681 C CA . GLN A 1 87 ? -6.981 8.280 8.072 1.00 94.31 87 GLN A CA 1
ATOM 682 C C . GLN A 1 87 ? -5.636 7.855 7.468 1.00 94.31 87 GLN A C 1
ATOM 684 O O . GLN A 1 87 ? -5.391 8.094 6.285 1.00 94.31 87 GLN A O 1
ATOM 689 N N . ASP A 1 88 ? -4.788 7.189 8.248 1.00 92.75 88 ASP A N 1
ATOM 690 C CA . ASP A 1 88 ? -3.489 6.724 7.771 1.00 92.75 88 ASP A CA 1
ATOM 691 C C . ASP A 1 88 ? -3.611 5.554 6.791 1.00 92.75 88 ASP A C 1
ATOM 693 O O . ASP A 1 88 ? -2.894 5.525 5.797 1.00 92.75 88 ASP A O 1
ATOM 697 N N . LEU A 1 89 ? -4.574 4.644 6.968 1.00 92.88 89 LEU A N 1
ATOM 698 C CA . LEU A 1 89 ? -4.872 3.605 5.975 1.00 92.88 89 LEU A CA 1
ATOM 699 C C . LEU A 1 89 ? -5.319 4.197 4.628 1.00 92.88 89 LEU A C 1
ATOM 701 O O . LEU A 1 89 ? -4.922 3.700 3.575 1.00 92.88 89 LEU A O 1
ATOM 705 N N . VAL A 1 90 ? -6.118 5.268 4.639 1.00 92.38 90 VAL A N 1
ATOM 706 C CA . VAL A 1 90 ? -6.535 5.974 3.414 1.00 92.38 90 VAL A CA 1
ATOM 707 C C . VAL A 1 90 ? -5.344 6.656 2.739 1.00 92.38 90 VAL A C 1
ATOM 709 O O . VAL A 1 90 ? -5.178 6.522 1.526 1.00 92.38 90 VAL A O 1
ATOM 712 N N . LYS A 1 91 ? -4.479 7.335 3.507 1.00 92.69 91 LYS A N 1
ATOM 713 C CA . LYS A 1 91 ? -3.223 7.896 2.975 1.00 92.69 91 LYS A CA 1
ATOM 714 C C . LYS A 1 91 ? -2.344 6.802 2.371 1.00 92.69 91 LYS A C 1
ATOM 716 O O . LYS A 1 91 ? -1.783 6.987 1.296 1.00 92.69 91 LYS A O 1
ATOM 721 N N . LEU A 1 92 ? -2.261 5.649 3.028 1.00 91.69 92 LEU A N 1
ATOM 722 C CA . LEU A 1 92 ? -1.453 4.527 2.576 1.00 91.69 92 LEU A CA 1
ATOM 723 C C . LEU A 1 92 ? -1.999 3.905 1.278 1.00 91.69 92 LEU A C 1
ATOM 725 O O . LEU A 1 92 ? -1.205 3.579 0.400 1.00 91.69 92 LEU A O 1
ATOM 729 N N . ASP A 1 93 ? -3.324 3.821 1.087 1.00 92.06 93 ASP A N 1
ATOM 730 C CA . ASP A 1 93 ? -3.917 3.436 -0.211 1.00 92.06 93 ASP A CA 1
ATOM 731 C C . ASP A 1 93 ? -3.550 4.429 -1.326 1.00 92.06 93 ASP A C 1
ATOM 733 O O . ASP A 1 93 ? -3.229 4.014 -2.442 1.00 92.06 93 ASP A O 1
ATOM 737 N N . ALA A 1 94 ? -3.544 5.732 -1.023 1.00 90.69 94 ALA A N 1
ATOM 738 C CA . ALA A 1 94 ? -3.158 6.767 -1.980 1.00 90.69 94 ALA A CA 1
ATOM 739 C C . ALA A 1 94 ? -1.672 6.665 -2.372 1.00 90.69 94 ALA A C 1
ATOM 741 O O . ALA A 1 94 ? -1.359 6.666 -3.564 1.00 90.69 94 ALA A O 1
ATOM 742 N N . ILE A 1 95 ? -0.770 6.496 -1.397 1.00 89.56 95 ILE A N 1
ATOM 743 C CA . ILE A 1 95 ? 0.672 6.320 -1.641 1.00 89.56 95 ILE A CA 1
ATOM 744 C C . ILE A 1 95 ? 0.928 5.042 -2.452 1.00 89.56 95 ILE A C 1
ATOM 746 O O . ILE A 1 95 ? 1.670 5.070 -3.432 1.00 89.56 95 ILE A O 1
ATOM 750 N N . LEU A 1 96 ? 0.272 3.925 -2.114 1.00 89.44 96 LEU A N 1
ATOM 751 C CA . LEU A 1 96 ? 0.376 2.686 -2.897 1.00 89.44 96 LEU A CA 1
ATOM 752 C C . LEU A 1 96 ? -0.102 2.882 -4.341 1.00 89.44 96 LEU A C 1
ATOM 754 O O . LEU A 1 96 ? 0.506 2.344 -5.267 1.00 89.44 96 LEU A O 1
ATOM 758 N N . GLY A 1 97 ? -1.155 3.677 -4.549 1.00 88.50 97 GLY A N 1
ATOM 759 C CA . GLY A 1 97 ? -1.612 4.079 -5.878 1.00 88.50 97 GLY A CA 1
ATOM 760 C C . GLY A 1 97 ? -0.559 4.873 -6.655 1.00 88.50 97 GLY A C 1
ATOM 761 O O . GLY A 1 97 ? -0.329 4.584 -7.830 1.00 88.50 97 GLY A O 1
ATOM 762 N N . GLN A 1 98 ? 0.117 5.821 -6.001 1.00 88.38 98 GLN A N 1
ATOM 763 C CA . GLN A 1 98 ? 1.193 6.615 -6.603 1.00 88.38 98 GLN A CA 1
ATOM 764 C C . GLN A 1 98 ? 2.394 5.747 -6.993 1.00 88.38 98 GLN A C 1
ATOM 766 O O . GLN A 1 98 ? 2.825 5.809 -8.144 1.00 88.38 98 GLN A O 1
ATOM 771 N N . ILE A 1 99 ? 2.874 4.884 -6.088 1.00 85.25 99 ILE A N 1
ATOM 772 C CA . ILE A 1 99 ? 3.992 3.966 -6.368 1.00 85.25 99 ILE A CA 1
ATOM 773 C C . ILE A 1 99 ? 3.627 3.052 -7.543 1.00 85.25 99 ILE A C 1
ATOM 775 O O . ILE A 1 99 ? 4.386 2.934 -8.503 1.00 85.25 99 ILE A O 1
ATOM 779 N N . LYS A 1 100 ? 2.422 2.467 -7.530 1.00 86.88 100 LYS A N 1
ATOM 780 C CA . LYS A 1 100 ? 1.941 1.608 -8.620 1.00 86.88 100 LYS A CA 1
ATOM 781 C C . LYS A 1 100 ? 1.921 2.335 -9.965 1.00 86.88 100 LYS A C 1
ATOM 783 O O . LYS A 1 100 ? 2.314 1.760 -10.980 1.00 86.88 100 LYS A O 1
ATOM 788 N N . GLN A 1 101 ? 1.449 3.579 -9.992 1.00 86.38 101 GLN A N 1
ATOM 789 C CA . GLN A 1 101 ? 1.399 4.371 -11.218 1.00 86.38 101 GLN A CA 1
ATOM 790 C C . GLN A 1 101 ? 2.807 4.721 -11.711 1.00 86.38 101 GLN A C 1
ATOM 792 O O . GLN A 1 101 ? 3.080 4.592 -12.902 1.00 86.38 101 GLN A O 1
ATOM 797 N N . GLN A 1 102 ? 3.708 5.107 -10.808 1.00 82.62 102 GLN A N 1
ATOM 798 C CA . GLN A 1 102 ? 5.097 5.420 -11.132 1.00 82.62 102 GLN A CA 1
ATOM 799 C C . GLN A 1 102 ? 5.829 4.206 -11.719 1.00 82.62 102 GLN A C 1
ATOM 801 O O . GLN A 1 102 ? 6.451 4.311 -12.777 1.00 82.62 102 GLN A O 1
ATOM 806 N N . GLU A 1 103 ? 5.710 3.040 -11.084 1.00 82.31 103 GLU A N 1
ATOM 807 C CA . GLU A 1 103 ? 6.331 1.802 -11.564 1.00 82.31 103 GLU A CA 1
ATOM 808 C C . GLU A 1 103 ? 5.750 1.359 -12.911 1.00 82.31 103 GLU A C 1
ATOM 810 O O . GLU A 1 103 ? 6.495 0.962 -13.810 1.00 82.31 103 GLU A O 1
ATOM 815 N N . ARG A 1 104 ? 4.430 1.483 -13.100 1.00 83.75 104 ARG A N 1
ATOM 816 C CA . ARG A 1 104 ? 3.782 1.170 -14.380 1.00 83.75 104 ARG A CA 1
ATOM 817 C C . ARG A 1 104 ? 4.255 2.097 -15.499 1.00 83.75 104 ARG A C 1
ATOM 819 O O . ARG A 1 104 ? 4.534 1.615 -16.597 1.00 83.75 104 ARG A O 1
ATOM 826 N N . SER A 1 105 ? 4.365 3.397 -15.231 1.00 82.00 105 SER A N 1
ATOM 827 C CA . SER A 1 105 ? 4.884 4.374 -16.194 1.00 82.00 105 SER A CA 1
ATOM 828 C C . SER A 1 105 ? 6.336 4.075 -16.568 1.00 82.00 105 SER A C 1
ATOM 830 O O . SER A 1 105 ? 6.663 4.082 -17.751 1.00 82.00 105 SER A O 1
ATOM 832 N N . TYR A 1 106 ? 7.181 3.725 -15.592 1.00 78.81 106 TYR A N 1
ATOM 833 C CA . TYR A 1 106 ? 8.576 3.338 -15.829 1.00 78.81 106 TYR A CA 1
ATOM 834 C C . TYR A 1 106 ? 8.684 2.113 -16.747 1.00 78.81 106 TYR A C 1
ATOM 836 O O . TYR A 1 106 ? 9.393 2.146 -17.752 1.00 78.81 106 TYR A O 1
ATOM 844 N N . ILE A 1 107 ? 7.930 1.048 -16.452 1.00 77.69 107 ILE A N 1
ATOM 845 C CA . ILE A 1 107 ? 7.925 -0.167 -17.279 1.00 77.69 107 ILE A CA 1
ATOM 846 C C . ILE A 1 107 ? 7.411 0.140 -18.686 1.00 77.69 107 ILE A C 1
ATOM 848 O O . ILE A 1 107 ? 8.009 -0.306 -19.658 1.00 77.69 107 ILE A O 1
ATOM 852 N N . THR A 1 108 ? 6.340 0.925 -18.809 1.00 80.38 108 THR A N 1
ATOM 853 C CA . THR A 1 108 ? 5.756 1.269 -20.116 1.00 80.38 108 THR A CA 1
ATOM 854 C C . THR A 1 108 ? 6.712 2.112 -20.961 1.00 80.38 108 THR A C 1
ATOM 856 O O . THR A 1 108 ? 6.797 1.903 -22.166 1.00 80.38 108 THR A O 1
ATOM 859 N N . ALA A 1 109 ? 7.462 3.028 -20.341 1.00 76.38 109 ALA A N 1
ATOM 860 C CA . ALA A 1 109 ? 8.429 3.874 -21.036 1.00 76.38 109 ALA A CA 1
ATOM 861 C C . ALA A 1 109 ? 9.665 3.092 -21.508 1.00 76.38 109 ALA A C 1
ATOM 863 O O . ALA A 1 109 ? 10.179 3.346 -22.593 1.00 76.38 109 ALA A O 1
ATOM 864 N N . ILE A 1 110 ? 10.144 2.138 -20.704 1.00 71.12 110 ILE A N 1
ATOM 865 C CA . ILE A 1 110 ? 11.426 1.466 -20.953 1.00 71.12 110 ILE A CA 1
ATOM 866 C C . ILE A 1 110 ? 11.247 0.139 -21.693 1.00 71.12 110 ILE A C 1
ATOM 868 O O . ILE A 1 110 ? 12.088 -0.207 -22.516 1.00 71.12 110 ILE A O 1
ATOM 872 N N . SER A 1 111 ? 10.139 -0.580 -21.489 1.00 70.81 111 SER A N 1
ATOM 873 C CA . SER A 1 111 ?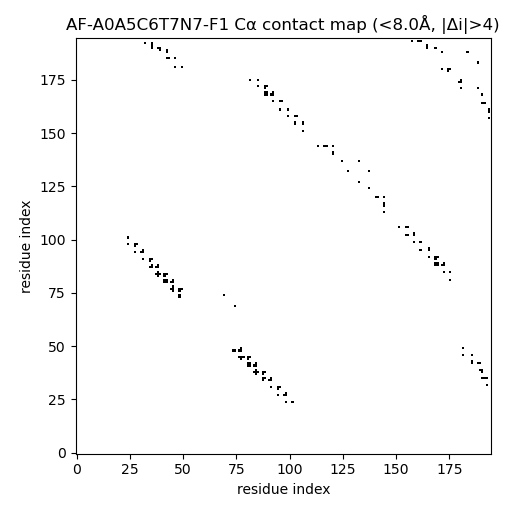 9.855 -1.855 -22.164 1.00 70.81 111 SER A CA 1
ATOM 874 C C . SER A 1 111 ? 10.075 -1.835 -23.688 1.00 70.81 111 SER A C 1
ATOM 876 O O . SER A 1 111 ? 10.792 -2.716 -24.172 1.00 70.81 111 SER A O 1
ATOM 878 N N . PRO A 1 112 ? 9.546 -0.858 -24.454 1.00 70.81 112 PRO A N 1
ATOM 879 C CA . PRO A 1 112 ? 9.746 -0.812 -25.902 1.00 70.81 112 PRO A CA 1
ATOM 880 C C . PRO A 1 112 ? 11.162 -0.385 -26.313 1.00 70.81 112 PRO A C 1
ATOM 882 O O . PRO A 1 112 ? 11.557 -0.650 -27.442 1.00 70.81 112 PRO A O 1
ATOM 885 N N . LEU A 1 113 ? 11.939 0.241 -25.421 1.00 67.62 113 LEU A N 1
ATOM 886 C CA . LEU A 1 113 ? 13.323 0.648 -25.690 1.00 67.62 113 LEU A CA 1
ATOM 887 C C . LEU A 1 113 ? 14.308 -0.518 -25.537 1.00 67.62 113 LEU A C 1
ATOM 889 O O . LEU A 1 113 ? 15.323 -0.556 -26.226 1.00 67.62 113 LEU A O 1
ATOM 893 N N . ILE A 1 114 ? 14.008 -1.499 -24.681 1.00 67.00 114 ILE A N 1
ATOM 894 C CA . ILE A 1 114 ? 14.917 -2.625 -24.410 1.00 67.00 114 ILE A CA 1
ATOM 895 C C . ILE A 1 114 ? 15.009 -3.572 -25.596 1.00 67.00 114 ILE A C 1
ATOM 897 O O . ILE A 1 114 ? 16.097 -4.035 -25.894 1.00 67.00 114 ILE A O 1
ATOM 901 N N . VAL A 1 115 ? 13.896 -3.896 -26.258 1.00 67.88 115 VAL A N 1
ATOM 902 C CA . VAL A 1 115 ? 13.889 -4.873 -27.361 1.00 67.88 115 VAL A CA 1
ATOM 903 C C . VAL A 1 115 ? 14.842 -4.456 -28.495 1.00 67.88 115 VAL A C 1
ATOM 905 O O . VAL A 1 115 ? 15.727 -5.246 -28.828 1.00 67.88 115 VAL A O 1
ATOM 908 N N . PRO A 1 116 ? 14.760 -3.226 -29.045 1.00 68.75 116 PRO A N 1
ATOM 909 C CA . PRO A 1 116 ? 15.719 -2.764 -30.042 1.00 68.75 116 PRO A CA 1
ATOM 910 C C . PRO A 1 116 ? 17.118 -2.550 -29.452 1.00 68.75 116 PRO A C 1
ATOM 912 O O . PRO A 1 116 ? 18.095 -2.842 -30.132 1.00 68.75 116 PRO A O 1
ATOM 915 N N . TRP A 1 117 ? 17.252 -2.106 -28.196 1.00 68.25 117 TRP A N 1
ATOM 916 C CA . TRP A 1 117 ? 18.569 -1.921 -27.573 1.00 68.25 117 TRP A CA 1
ATOM 917 C C . TRP A 1 117 ? 19.320 -3.241 -27.371 1.00 68.25 117 TRP A C 1
ATOM 919 O O . TRP A 1 117 ? 20.497 -3.340 -27.696 1.00 68.25 117 TRP A O 1
ATOM 929 N N . MET A 1 118 ? 18.627 -4.280 -26.907 1.00 66.75 118 MET A N 1
ATOM 930 C CA . MET A 1 118 ? 19.155 -5.637 -26.785 1.00 66.75 118 MET A CA 1
ATOM 931 C C . MET A 1 118 ? 19.512 -6.189 -28.160 1.00 66.75 118 MET A C 1
ATOM 933 O O . MET A 1 118 ? 20.612 -6.706 -28.323 1.00 66.75 118 MET A O 1
ATOM 937 N N . ALA A 1 119 ? 18.641 -6.019 -29.162 1.00 67.12 119 ALA A N 1
ATOM 938 C CA . ALA A 1 119 ? 18.949 -6.412 -30.533 1.00 67.12 119 ALA A CA 1
ATOM 939 C C . ALA A 1 119 ? 20.242 -5.742 -31.020 1.00 67.12 119 ALA A C 1
ATOM 941 O O . ALA A 1 119 ? 21.139 -6.445 -31.464 1.00 67.12 119 ALA A O 1
ATOM 942 N N . ILE A 1 120 ? 20.399 -4.428 -30.823 1.00 66.75 120 ILE A N 1
ATOM 943 C CA . ILE A 1 120 ? 21.627 -3.695 -31.162 1.00 66.75 120 ILE A CA 1
ATOM 944 C C . ILE A 1 120 ? 22.828 -4.243 -30.382 1.00 66.75 120 ILE A C 1
ATOM 946 O O . ILE A 1 120 ? 23.841 -4.560 -30.992 1.00 66.75 120 ILE A O 1
ATOM 950 N N . CYS A 1 121 ? 22.742 -4.422 -29.062 1.00 63.31 121 CYS A N 1
ATOM 951 C CA . CYS A 1 121 ? 23.844 -4.968 -28.263 1.00 63.31 121 CYS A CA 1
ATOM 952 C C . CYS A 1 121 ? 24.274 -6.380 -28.705 1.00 63.31 121 CYS A C 1
ATOM 954 O O . CYS A 1 121 ? 25.457 -6.701 -28.605 1.00 63.31 121 CYS A O 1
ATOM 956 N N . PHE A 1 122 ? 23.350 -7.202 -29.215 1.00 65.25 122 PHE A N 1
ATOM 957 C CA . PHE A 1 122 ? 23.643 -8.550 -29.714 1.00 65.25 122 PHE A CA 1
ATOM 958 C C . PHE A 1 122 ? 24.055 -8.592 -31.195 1.00 65.25 122 PHE A C 1
ATOM 960 O O . PHE A 1 122 ? 24.847 -9.455 -31.566 1.00 65.25 122 PHE A O 1
ATOM 967 N N . THR A 1 123 ? 23.590 -7.671 -32.047 1.00 65.69 123 THR A N 1
ATOM 968 C CA . THR A 1 123 ? 23.943 -7.633 -33.481 1.00 65.69 123 THR A CA 1
ATOM 969 C C . THR A 1 123 ? 25.185 -6.794 -33.773 1.00 65.69 123 THR A C 1
ATOM 971 O O . THR A 1 123 ? 25.921 -7.093 -34.713 1.00 65.69 123 THR A O 1
ATOM 974 N N . LEU A 1 124 ? 25.463 -5.759 -32.975 1.00 60.25 124 LEU A N 1
ATOM 975 C CA . LEU A 1 124 ? 26.621 -4.874 -33.147 1.00 60.25 124 LEU A CA 1
ATOM 976 C C . LEU A 1 124 ? 27.970 -5.626 -33.134 1.00 60.25 124 LEU A C 1
ATOM 978 O O . LEU A 1 124 ? 28.820 -5.291 -33.960 1.00 60.25 124 LEU A O 1
ATOM 982 N N . PRO A 1 125 ? 28.186 -6.676 -32.311 1.00 58.50 125 PRO A N 1
ATOM 983 C CA . PRO A 1 125 ? 29.400 -7.492 -32.371 1.00 58.50 125 PRO A CA 1
ATOM 984 C C . PRO A 1 125 ? 29.567 -8.268 -33.684 1.00 58.50 125 PRO A C 1
ATOM 986 O O . PRO A 1 125 ? 30.701 -8.556 -34.056 1.00 58.50 125 PRO A O 1
ATOM 989 N N . HIS A 1 126 ? 28.469 -8.601 -34.372 1.00 55.31 126 HIS A N 1
ATOM 990 C CA . HIS A 1 126 ? 28.491 -9.366 -35.622 1.00 55.31 126 HIS A CA 1
ATOM 991 C C . HIS A 1 126 ? 28.708 -8.484 -36.858 1.00 55.31 126 HIS A C 1
ATOM 993 O O . HIS A 1 126 ? 29.342 -8.926 -37.810 1.00 55.31 126 HIS A O 1
ATOM 999 N N . VAL A 1 127 ? 28.231 -7.235 -36.842 1.00 54.47 127 VAL A N 1
ATOM 1000 C CA . VAL A 1 127 ? 28.368 -6.295 -37.974 1.00 54.47 127 VAL A CA 1
ATOM 1001 C C . VAL A 1 127 ? 29.714 -5.554 -37.956 1.00 54.47 127 VAL A C 1
ATOM 1003 O O . VAL A 1 127 ? 30.220 -5.159 -38.999 1.00 54.47 127 VAL A O 1
ATOM 1006 N N . THR A 1 128 ? 30.340 -5.396 -36.786 1.00 51.94 128 THR A N 1
ATOM 1007 C CA . THR A 1 128 ? 31.613 -4.661 -36.622 1.00 51.94 128 THR A CA 1
ATOM 1008 C C . THR A 1 128 ? 32.871 -5.526 -36.777 1.00 51.94 128 THR A C 1
ATOM 1010 O O . THR A 1 128 ? 33.966 -5.085 -36.436 1.00 51.94 128 THR A O 1
ATOM 1013 N N . LEU A 1 129 ? 32.759 -6.726 -37.362 1.00 46.97 129 LEU A N 1
ATOM 1014 C CA . LEU A 1 129 ? 33.879 -7.644 -37.645 1.00 46.97 129 LEU A CA 1
ATOM 1015 C C . LEU A 1 129 ? 34.866 -7.129 -38.728 1.00 46.97 129 LEU A C 1
ATOM 1017 O O . LEU A 1 129 ? 35.591 -7.913 -39.331 1.00 46.97 129 LEU A O 1
ATOM 1021 N N . GLN A 1 130 ? 34.898 -5.819 -38.990 1.00 52.66 130 GLN A N 1
ATOM 1022 C CA . GLN A 1 130 ? 35.834 -5.168 -39.914 1.00 52.66 130 GLN A CA 1
ATOM 1023 C C . GLN A 1 130 ? 36.737 -4.110 -39.256 1.00 52.66 130 GLN A C 1
ATOM 1025 O O . GLN A 1 130 ? 37.598 -3.551 -39.928 1.00 52.66 130 GLN A O 1
ATOM 1030 N N . GLY A 1 131 ? 36.607 -3.860 -37.949 1.00 53.31 131 GLY A N 1
ATOM 1031 C CA . GLY A 1 131 ? 37.544 -3.009 -37.212 1.00 53.31 131 GLY A CA 1
ATOM 1032 C C . GLY A 1 131 ? 37.316 -3.127 -35.713 1.00 53.31 131 GLY A C 1
ATOM 1033 O O . GLY A 1 131 ? 36.234 -2.781 -35.251 1.00 53.31 131 GLY A O 1
ATOM 1034 N N . ASP A 1 132 ? 38.311 -3.648 -34.987 1.00 57.84 132 ASP A N 1
ATOM 1035 C CA . ASP A 1 132 ? 38.226 -4.050 -33.577 1.00 57.84 132 ASP A CA 1
ATOM 1036 C C . ASP A 1 132 ? 37.560 -2.990 -32.682 1.00 57.84 132 ASP A C 1
ATOM 1038 O O . ASP A 1 132 ? 38.202 -2.020 -32.262 1.00 57.84 132 ASP A O 1
ATOM 1042 N N . PRO A 1 133 ? 36.281 -3.175 -32.302 1.00 53.97 133 PRO A N 1
ATOM 1043 C CA . PRO A 1 133 ? 35.710 -2.424 -31.202 1.00 53.97 133 PRO A CA 1
ATOM 1044 C C . PRO A 1 133 ? 36.367 -2.962 -29.934 1.00 53.97 133 PRO A C 1
ATOM 1046 O O . PRO A 1 133 ? 36.311 -4.170 -29.678 1.00 53.97 133 PRO A O 1
ATOM 1049 N N . SER A 1 134 ? 36.987 -2.083 -29.143 1.00 58.94 134 SER A N 1
ATOM 1050 C CA . SER A 1 134 ? 37.697 -2.481 -27.927 1.00 58.94 134 SER A CA 1
ATOM 1051 C C . SER A 1 134 ? 36.819 -3.391 -27.057 1.00 58.94 134 SER A C 1
ATOM 1053 O O . SER A 1 134 ? 35.638 -3.124 -26.825 1.00 58.94 134 SER A O 1
ATOM 1055 N N . VAL A 1 135 ? 37.389 -4.500 -26.581 1.00 55.91 135 VAL A N 1
ATOM 1056 C CA . VAL A 1 135 ? 36.712 -5.516 -25.749 1.00 55.91 135 VAL A CA 1
ATOM 1057 C C . VAL A 1 135 ? 35.953 -4.880 -24.571 1.00 55.91 135 VAL A C 1
ATOM 1059 O O . VAL A 1 135 ? 34.862 -5.320 -24.211 1.00 55.91 135 VAL A O 1
ATOM 1062 N N . PHE A 1 136 ? 36.473 -3.770 -24.044 1.00 56.72 136 PHE A N 1
ATOM 1063 C CA . PHE A 1 136 ? 35.848 -2.957 -23.002 1.00 56.72 136 PHE A CA 1
ATOM 1064 C C . PHE A 1 136 ? 34.488 -2.360 -23.397 1.00 56.72 136 PHE A C 1
ATOM 1066 O O . PHE A 1 136 ? 33.576 -2.343 -22.572 1.00 56.72 136 PHE A O 1
ATOM 1073 N N . PHE A 1 137 ? 34.311 -1.923 -24.648 1.00 59.19 137 PHE A N 1
ATOM 1074 C CA . PHE A 1 137 ? 33.034 -1.392 -25.137 1.00 59.19 137 PHE A CA 1
ATOM 1075 C C . PHE A 1 137 ? 31.959 -2.487 -25.221 1.00 59.19 137 PHE A C 1
ATOM 1077 O O . PHE A 1 137 ? 30.813 -2.265 -24.830 1.00 59.19 137 PHE A O 1
ATOM 1084 N N . LYS A 1 138 ? 32.340 -3.702 -25.645 1.00 60.19 138 LYS A N 1
ATOM 1085 C CA . LYS A 1 138 ? 31.436 -4.867 -25.681 1.00 60.19 138 LYS A CA 1
ATOM 1086 C C . LYS A 1 138 ? 31.007 -5.289 -24.270 1.00 60.19 138 LYS A C 1
ATOM 1088 O O . LYS A 1 138 ? 29.819 -5.489 -24.032 1.00 60.19 138 LYS A O 1
ATOM 1093 N N . ILE A 1 139 ? 31.950 -5.364 -23.327 1.00 61.75 139 ILE A N 1
ATOM 1094 C CA . ILE A 1 139 ? 31.668 -5.726 -21.926 1.00 61.75 139 ILE A CA 1
ATOM 1095 C C . ILE A 1 139 ? 30.762 -4.679 -21.258 1.00 61.75 139 ILE A C 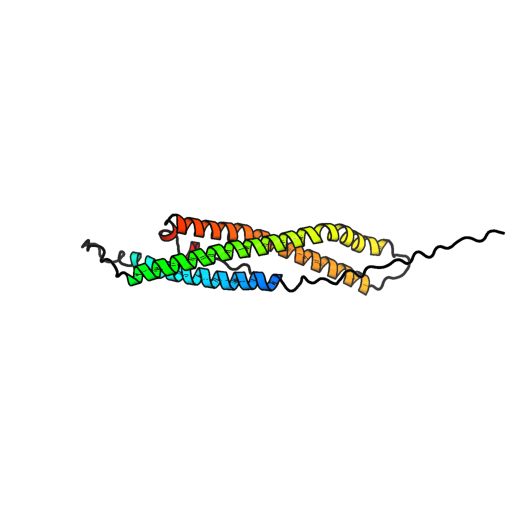1
ATOM 1097 O O . ILE A 1 139 ? 29.776 -5.046 -20.619 1.00 61.75 139 ILE A O 1
ATOM 1101 N N . GLY A 1 140 ? 31.045 -3.386 -21.453 1.00 61.62 140 GLY A N 1
ATOM 1102 C CA . GLY A 1 140 ? 30.258 -2.295 -20.869 1.00 61.62 140 GLY A CA 1
ATOM 1103 C C . GLY A 1 140 ? 28.814 -2.234 -21.381 1.00 61.62 140 GLY A C 1
ATOM 1104 O O . GLY A 1 140 ? 27.884 -2.030 -20.597 1.00 61.62 140 GLY A O 1
ATOM 1105 N N . ALA A 1 141 ? 28.605 -2.469 -22.682 1.00 65.06 141 ALA A N 1
ATOM 1106 C CA . ALA A 1 141 ? 27.268 -2.494 -23.277 1.00 65.06 141 ALA A CA 1
ATOM 1107 C C . ALA A 1 141 ? 26.414 -3.651 -22.727 1.00 65.06 141 ALA A C 1
ATOM 1109 O O . ALA A 1 141 ? 25.261 -3.444 -22.343 1.00 65.06 141 ALA A O 1
ATOM 1110 N N . VAL A 1 142 ? 26.997 -4.851 -22.616 1.00 66.94 142 VAL A N 1
ATOM 1111 C CA . VAL A 1 142 ? 26.314 -6.033 -22.066 1.00 66.94 142 VAL A CA 1
ATOM 1112 C C . VAL A 1 142 ? 25.994 -5.848 -20.578 1.00 66.94 142 VAL A C 1
ATOM 1114 O O . VAL A 1 142 ? 24.873 -6.136 -20.156 1.00 66.94 142 VAL A O 1
ATOM 1117 N N . SER A 1 143 ? 26.922 -5.302 -19.780 1.00 74.06 143 SER A N 1
ATOM 1118 C CA . SER A 1 143 ? 26.668 -5.051 -18.353 1.00 74.06 143 SER A CA 1
ATOM 1119 C C . SER A 1 143 ? 25.585 -3.994 -18.122 1.00 74.06 143 SER A C 1
ATOM 1121 O O . SER A 1 143 ? 24.748 -4.152 -17.233 1.00 74.06 143 SER A O 1
ATOM 1123 N N . GLY A 1 144 ? 25.563 -2.933 -18.938 1.00 73.56 144 GLY A N 1
ATOM 1124 C CA . GLY A 1 144 ? 24.538 -1.889 -18.859 1.00 73.56 144 GLY A CA 1
ATOM 1125 C C . GLY A 1 144 ? 23.144 -2.425 -19.189 1.00 73.56 144 GLY A C 1
ATOM 1126 O O . GLY A 1 144 ? 22.187 -2.164 -18.460 1.00 73.56 144 GLY A O 1
ATOM 1127 N N . ALA A 1 145 ? 23.038 -3.248 -20.234 1.00 70.88 145 ALA A N 1
ATOM 1128 C CA . ALA A 1 145 ? 21.786 -3.894 -20.610 1.00 70.88 145 ALA A CA 1
ATOM 1129 C C . ALA A 1 145 ? 21.266 -4.838 -19.509 1.00 70.88 145 ALA A C 1
ATOM 1131 O O . ALA A 1 145 ? 20.079 -4.810 -19.170 1.00 70.88 145 ALA A O 1
ATOM 1132 N N . PHE A 1 146 ? 22.162 -5.612 -18.889 1.00 74.56 146 PHE A N 1
ATOM 1133 C CA . PHE A 1 146 ? 21.813 -6.487 -17.771 1.00 74.56 146 PHE A CA 1
ATOM 1134 C C . PHE A 1 146 ? 21.328 -5.700 -16.544 1.00 74.56 146 PHE A C 1
ATOM 1136 O O . PHE A 1 146 ? 20.338 -6.082 -15.920 1.00 74.56 146 PHE A O 1
ATOM 1143 N N . ALA A 1 147 ? 21.963 -4.568 -16.224 1.00 78.38 147 ALA A N 1
ATOM 1144 C CA . ALA A 1 147 ? 21.538 -3.703 -15.124 1.00 78.38 147 ALA A CA 1
ATOM 1145 C C . ALA A 1 147 ? 20.122 -3.139 -15.337 1.00 78.38 147 ALA A C 1
ATOM 1147 O O . ALA A 1 147 ? 19.307 -3.159 -14.413 1.00 78.38 147 ALA A O 1
ATOM 1148 N N . ILE A 1 148 ? 19.799 -2.693 -16.556 1.00 75.81 148 ILE A N 1
ATOM 1149 C CA . ILE A 1 148 ? 18.459 -2.193 -16.904 1.00 75.81 148 ILE A CA 1
ATOM 1150 C C . ILE A 1 148 ? 17.423 -3.323 -16.814 1.00 75.81 148 ILE A C 1
ATOM 1152 O O . ILE A 1 148 ? 16.371 -3.149 -16.195 1.00 75.81 148 ILE A O 1
ATOM 1156 N N . ALA A 1 149 ? 17.730 -4.504 -17.361 1.00 73.50 149 ALA A N 1
ATOM 1157 C CA . ALA A 1 149 ? 16.856 -5.673 -17.270 1.00 73.50 149 ALA A CA 1
ATOM 1158 C C . ALA A 1 149 ? 16.583 -6.069 -15.807 1.00 73.50 149 ALA A C 1
ATOM 1160 O O . ALA A 1 149 ? 15.430 -6.268 -15.419 1.00 73.50 149 ALA A O 1
ATOM 1161 N N . ALA A 1 150 ? 17.622 -6.100 -14.967 1.00 77.62 150 ALA A N 1
ATOM 1162 C CA . ALA A 1 150 ? 17.492 -6.375 -13.540 1.00 77.62 150 ALA A CA 1
ATOM 1163 C C . ALA A 1 150 ? 16.623 -5.326 -12.818 1.00 77.62 150 ALA A C 1
ATOM 1165 O O . ALA A 1 150 ? 15.779 -5.689 -11.993 1.00 77.62 150 ALA A O 1
ATOM 1166 N N . GLN A 1 151 ? 16.769 -4.035 -13.145 1.00 80.81 151 GLN A N 1
ATOM 1167 C CA . GLN A 1 151 ? 15.925 -2.968 -12.591 1.00 80.81 151 GLN A CA 1
ATOM 1168 C C . GLN A 1 151 ? 14.447 -3.143 -12.961 1.00 80.81 151 GLN A C 1
ATOM 1170 O O . GLN A 1 151 ? 13.576 -2.969 -12.108 1.00 80.81 151 GLN A O 1
ATOM 1175 N N . LEU A 1 152 ? 14.145 -3.546 -14.194 1.00 77.31 152 LEU A N 1
ATOM 1176 C CA . LEU A 1 152 ? 12.768 -3.775 -14.639 1.00 77.31 152 LEU A CA 1
ATOM 1177 C C . LEU A 1 152 ? 12.131 -4.990 -13.988 1.00 77.31 152 LEU A C 1
ATOM 1179 O O . LEU A 1 152 ? 10.988 -4.907 -13.544 1.00 77.31 152 LEU A O 1
ATOM 1183 N N . VAL A 1 153 ? 12.874 -6.094 -13.881 1.00 76.56 153 VAL A N 1
ATOM 1184 C CA . VAL A 1 153 ? 12.416 -7.280 -13.147 1.00 76.56 153 VAL A CA 1
ATOM 1185 C C . VAL A 1 153 ? 12.107 -6.898 -11.702 1.00 76.56 153 VAL A C 1
ATOM 1187 O O . VAL A 1 153 ? 11.041 -7.239 -11.188 1.00 76.56 153 VAL A O 1
ATOM 1190 N N . ARG A 1 154 ? 12.982 -6.115 -11.060 1.00 81.25 154 ARG A N 1
ATOM 1191 C CA . ARG A 1 154 ? 12.748 -5.609 -9.703 1.00 81.25 154 ARG A CA 1
ATOM 1192 C C . ARG A 1 154 ? 11.472 -4.769 -9.617 1.00 81.25 154 ARG A C 1
ATOM 1194 O O . ARG A 1 154 ? 10.656 -5.024 -8.736 1.00 81.25 154 ARG A O 1
ATOM 1201 N N . LYS A 1 155 ? 11.266 -3.821 -10.535 1.00 79.69 155 LYS A N 1
ATOM 1202 C CA . LYS A 1 155 ? 10.066 -2.965 -10.586 1.00 79.69 155 LYS A CA 1
ATOM 1203 C C . LYS A 1 155 ? 8.786 -3.763 -10.842 1.00 79.69 155 LYS A C 1
ATOM 1205 O O . LYS A 1 155 ? 7.760 -3.521 -10.217 1.00 79.69 155 LYS A O 1
ATOM 1210 N N . PHE A 1 156 ? 8.850 -4.778 -11.697 1.00 73.44 156 PHE A N 1
ATOM 1211 C CA . PHE A 1 156 ? 7.726 -5.675 -11.949 1.00 73.44 156 PHE A CA 1
ATOM 1212 C C . PHE A 1 156 ? 7.367 -6.516 -10.712 1.00 73.44 156 PHE A C 1
ATOM 1214 O O . PHE A 1 156 ? 6.193 -6.678 -10.372 1.00 73.44 156 PHE A O 1
ATOM 1221 N N . LEU A 1 157 ? 8.376 -7.017 -9.992 1.00 76.69 157 LEU A N 1
ATOM 1222 C CA . LEU A 1 157 ? 8.170 -7.714 -8.722 1.00 76.69 157 LEU A CA 1
ATOM 1223 C C . LEU A 1 157 ? 7.582 -6.784 -7.647 1.00 76.69 157 LEU A C 1
ATOM 1225 O O . LEU A 1 157 ? 6.718 -7.223 -6.886 1.00 76.69 157 LEU A O 1
ATOM 1229 N N . GLN A 1 158 ? 7.992 -5.511 -7.602 1.00 79.50 158 GLN A N 1
ATOM 1230 C CA . GLN A 1 158 ? 7.406 -4.508 -6.703 1.00 79.50 158 GLN A CA 1
ATOM 1231 C C . GLN A 1 158 ? 5.910 -4.289 -6.992 1.00 79.50 158 GLN A C 1
ATOM 1233 O O . GLN A 1 158 ? 5.094 -4.437 -6.077 1.00 79.50 158 GLN A O 1
ATOM 1238 N N . LEU A 1 159 ? 5.513 -4.112 -8.258 1.00 79.44 159 LEU A N 1
ATOM 1239 C CA . LEU A 1 159 ? 4.100 -4.019 -8.662 1.00 79.44 159 LEU A CA 1
ATOM 1240 C C . LEU A 1 159 ? 3.263 -5.221 -8.201 1.00 79.44 159 LEU A C 1
ATOM 1242 O O . LEU A 1 159 ? 2.114 -5.070 -7.757 1.00 79.44 159 LEU A O 1
ATOM 1246 N N . ARG A 1 160 ? 3.842 -6.426 -8.286 1.00 79.50 160 ARG A N 1
ATOM 1247 C CA . ARG A 1 160 ? 3.188 -7.665 -7.847 1.00 79.50 160 ARG A CA 1
ATOM 1248 C C . ARG A 1 160 ? 2.955 -7.683 -6.334 1.00 79.50 160 ARG A C 1
ATOM 1250 O O . ARG A 1 160 ? 1.926 -8.198 -5.908 1.00 79.50 160 ARG A O 1
ATOM 1257 N N . LYS A 1 161 ? 3.857 -7.097 -5.536 1.00 83.81 161 LYS A N 1
ATOM 1258 C CA . LYS A 1 161 ? 3.713 -6.960 -4.073 1.00 83.81 161 LYS A CA 1
ATOM 1259 C C . LYS A 1 161 ? 2.725 -5.856 -3.668 1.00 83.81 161 LYS A C 1
ATOM 1261 O O . LYS A 1 161 ? 2.007 -6.017 -2.683 1.00 83.81 161 LYS A O 1
ATOM 1266 N N . ILE A 1 162 ? 2.644 -4.760 -4.426 1.00 85.75 162 ILE A N 1
ATOM 1267 C CA . ILE A 1 162 ? 1.770 -3.616 -4.104 1.00 85.75 162 ILE A CA 1
ATOM 1268 C C . ILE A 1 162 ? 0.289 -3.989 -4.193 1.00 85.75 162 ILE A C 1
ATOM 1270 O O . ILE A 1 162 ? -0.499 -3.601 -3.337 1.00 85.75 162 ILE A O 1
ATOM 1274 N N . THR A 1 163 ? -0.105 -4.768 -5.201 1.00 86.19 163 THR A N 1
ATOM 1275 C CA . THR A 1 163 ? -1.517 -5.120 -5.436 1.00 86.19 163 THR A CA 1
ATOM 1276 C C . THR A 1 163 ? -2.195 -5.845 -4.255 1.00 86.19 163 THR A C 1
ATOM 1278 O O . THR A 1 163 ? -3.250 -5.377 -3.816 1.00 86.19 163 THR A O 1
ATOM 1281 N N . PRO A 1 164 ? -1.641 -6.940 -3.692 1.00 87.75 164 PRO A N 1
ATOM 1282 C CA . PRO A 1 164 ? -2.240 -7.601 -2.531 1.00 87.75 164 PRO A CA 1
ATOM 1283 C C . PRO A 1 164 ? -2.210 -6.714 -1.281 1.00 87.75 164 PRO A C 1
ATOM 1285 O O . PRO A 1 164 ? -3.173 -6.702 -0.516 1.00 87.75 164 PRO A O 1
ATOM 1288 N N . LEU A 1 165 ? -1.153 -5.917 -1.097 1.00 88.88 165 LEU A N 1
ATOM 1289 C CA . LEU A 1 165 ? -1.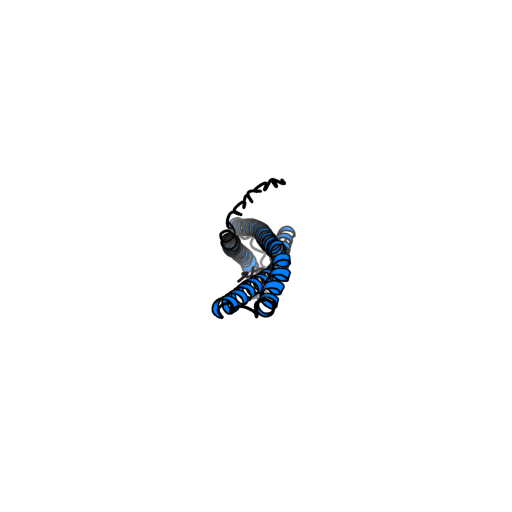050 -4.989 0.028 1.00 88.88 165 LEU A CA 1
ATOM 1290 C C . LEU A 1 165 ? -2.120 -3.892 -0.043 1.00 88.88 165 LEU A C 1
ATOM 1292 O O . LEU A 1 165 ? -2.789 -3.603 0.944 1.00 88.88 165 LEU A O 1
ATOM 1296 N N . GLN A 1 166 ? -2.342 -3.335 -1.230 1.00 90.25 166 GLN A N 1
ATOM 1297 C CA . GLN A 1 166 ? -3.389 -2.353 -1.478 1.00 90.25 166 GLN A CA 1
ATOM 1298 C C . GLN A 1 166 ? -4.781 -2.942 -1.220 1.00 90.25 166 GLN A C 1
ATOM 1300 O O . GLN A 1 166 ? -5.636 -2.305 -0.600 1.00 90.25 166 GLN A O 1
ATOM 1305 N N . HIS A 1 167 ? -5.006 -4.190 -1.641 1.00 90.75 167 HIS A N 1
ATOM 1306 C CA . HIS A 1 167 ? -6.248 -4.899 -1.348 1.00 90.75 167 HIS A CA 1
ATOM 1307 C C . HIS A 1 167 ? -6.456 -5.090 0.161 1.00 90.75 167 HIS A C 1
ATOM 1309 O O . HIS A 1 167 ? -7.549 -4.823 0.663 1.00 90.75 167 HIS A O 1
ATOM 1315 N N . LYS A 1 168 ? -5.398 -5.460 0.898 1.00 91.38 168 LYS A N 1
ATOM 1316 C CA . LYS A 1 168 ? -5.419 -5.573 2.363 1.00 91.38 168 LYS A CA 1
ATOM 1317 C C . LYS A 1 168 ? -5.807 -4.248 3.020 1.00 91.38 168 LYS A C 1
ATOM 1319 O O . LYS A 1 168 ? -6.733 -4.217 3.823 1.00 91.38 168 LYS A O 1
ATOM 1324 N N . VAL A 1 169 ? -5.164 -3.149 2.635 1.00 91.44 169 VAL A N 1
ATOM 1325 C CA . VAL A 1 169 ? -5.404 -1.807 3.196 1.00 91.44 169 VAL A CA 1
ATOM 1326 C C . VAL A 1 169 ? -6.845 -1.358 2.965 1.00 91.44 169 VAL A C 1
ATOM 1328 O O . VAL A 1 169 ? -7.527 -0.948 3.903 1.00 91.44 169 VAL A O 1
ATOM 1331 N N . ARG A 1 170 ? -7.364 -1.532 1.746 1.00 92.00 170 ARG A N 1
ATOM 1332 C CA . ARG A 1 170 ? -8.778 -1.262 1.433 1.00 92.00 170 ARG A CA 1
ATOM 1333 C C . ARG A 1 170 ? -9.728 -2.155 2.226 1.00 92.00 170 ARG A C 1
ATOM 1335 O O . ARG A 1 170 ? -10.776 -1.688 2.676 1.00 92.00 170 ARG A O 1
ATOM 1342 N N . GLY A 1 171 ? -9.363 -3.422 2.412 1.00 90.62 171 GLY A N 1
ATOM 1343 C CA . GLY A 1 171 ? -10.086 -4.368 3.257 1.00 90.62 171 GLY A CA 1
ATOM 1344 C C . GLY A 1 171 ? -10.166 -3.904 4.712 1.00 90.62 171 GLY A C 1
ATOM 1345 O O . GLY A 1 171 ? -11.241 -3.965 5.304 1.00 90.62 171 GLY A O 1
ATOM 1346 N N . LEU A 1 172 ? -9.074 -3.365 5.259 1.00 91.56 172 LEU A N 1
ATOM 1347 C CA . LE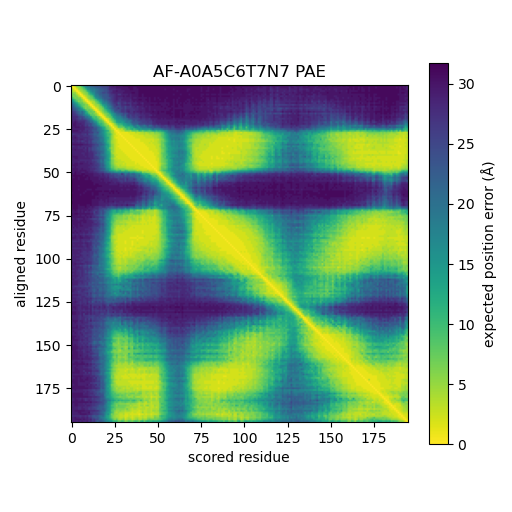U A 1 172 ? -9.031 -2.808 6.613 1.00 91.56 172 LEU A CA 1
ATOM 1348 C C . LEU A 1 172 ? -9.890 -1.551 6.743 1.00 91.56 172 LEU A C 1
ATOM 1350 O O . LEU A 1 172 ? -10.701 -1.471 7.662 1.00 91.56 172 LEU A O 1
ATOM 1354 N N . VAL A 1 173 ? -9.796 -0.608 5.799 1.00 91.69 173 VAL A N 1
ATOM 1355 C CA . VAL A 1 173 ? -10.669 0.582 5.781 1.00 91.69 173 VAL A CA 1
ATOM 1356 C C . VAL A 1 173 ? -12.141 0.169 5.782 1.00 91.69 173 VAL A C 1
ATOM 1358 O O . VAL A 1 173 ? -12.946 0.722 6.532 1.00 91.69 173 VAL A O 1
ATOM 1361 N N . ARG A 1 174 ? -12.507 -0.833 4.975 1.00 91.38 174 ARG A N 1
ATOM 1362 C CA . ARG A 1 174 ? -13.873 -1.368 4.944 1.00 91.38 174 ARG A CA 1
ATOM 1363 C C . ARG A 1 174 ? -14.254 -2.042 6.263 1.00 91.38 174 ARG A C 1
ATOM 1365 O O . ARG A 1 174 ? -15.352 -1.810 6.754 1.00 91.38 174 ARG A O 1
ATOM 1372 N N . ALA A 1 175 ? -13.359 -2.830 6.853 1.00 88.94 175 ALA A N 1
ATOM 1373 C CA . ALA A 1 175 ? -13.600 -3.486 8.135 1.00 88.94 175 ALA A CA 1
ATOM 1374 C C . ALA A 1 175 ? -13.818 -2.478 9.275 1.00 88.94 175 ALA A C 1
ATOM 1376 O O . ALA A 1 175 ? -14.663 -2.707 10.139 1.00 88.94 175 ALA A O 1
ATOM 1377 N N . PHE A 1 176 ? -13.109 -1.347 9.256 1.00 88.25 176 PHE A N 1
ATOM 1378 C CA . PHE A 1 176 ? -13.345 -0.241 10.182 1.00 88.25 176 PHE A CA 1
ATOM 1379 C C . PHE A 1 176 ? -14.708 0.415 9.972 1.00 88.25 176 PHE A C 1
ATOM 1381 O O . PHE A 1 176 ? -15.439 0.605 10.940 1.00 88.25 176 PHE A O 1
ATOM 1388 N N . LYS A 1 177 ? -15.067 0.729 8.720 1.00 88.06 177 LYS A N 1
ATOM 1389 C CA . LYS A 1 177 ? -16.370 1.328 8.380 1.00 88.06 177 LYS A CA 1
ATOM 1390 C C . LYS A 1 177 ? -17.544 0.431 8.772 1.00 88.06 177 LYS A C 1
ATOM 1392 O O . LYS A 1 177 ? -18.556 0.929 9.244 1.00 88.06 177 LYS A O 1
ATOM 1397 N N . ASN A 1 178 ? -17.382 -0.880 8.616 1.00 87.44 178 ASN A N 1
ATOM 1398 C CA . ASN A 1 178 ? -18.416 -1.865 8.921 1.00 87.44 178 ASN A CA 1
ATOM 1399 C C . ASN A 1 178 ? -18.409 -2.314 10.396 1.00 87.44 178 ASN A C 1
ATOM 1401 O O . ASN A 1 178 ? -19.211 -3.161 10.774 1.00 87.44 178 ASN A O 1
ATOM 1405 N N . GLY A 1 179 ? -17.475 -1.823 11.221 1.00 81.44 179 GLY A N 1
ATOM 1406 C CA . GLY A 1 179 ? -17.334 -2.238 12.621 1.00 81.44 179 GLY A CA 1
ATOM 1407 C C . GLY A 1 179 ? -16.878 -3.691 12.824 1.00 81.44 179 GLY A C 1
ATOM 1408 O O . GLY A 1 179 ? -16.867 -4.180 13.951 1.00 81.44 179 GLY A O 1
ATOM 1409 N N . THR A 1 180 ? -16.472 -4.397 11.765 1.00 83.62 180 THR A N 1
ATOM 1410 C CA . THR A 1 180 ? -16.039 -5.804 11.828 1.00 83.62 180 THR A CA 1
ATOM 1411 C C . THR A 1 180 ? -14.576 -5.958 12.240 1.00 83.62 180 THR A C 1
ATOM 1413 O O . THR A 1 180 ? -14.122 -7.068 12.500 1.00 83.62 180 THR A O 1
ATOM 1416 N N . ILE A 1 181 ? -13.817 -4.859 12.278 1.00 84.44 181 ILE A N 1
ATOM 1417 C CA . ILE A 1 181 ? -12.386 -4.856 12.611 1.00 84.44 181 ILE A CA 1
ATOM 1418 C C . ILE A 1 181 ? -12.089 -5.403 14.015 1.00 84.44 181 ILE A C 1
ATOM 1420 O O . ILE A 1 181 ? -11.063 -6.042 14.207 1.00 84.44 181 ILE A O 1
ATOM 1424 N N . ARG A 1 182 ? -13.014 -5.226 14.969 1.00 77.38 182 ARG A N 1
ATOM 1425 C CA . ARG A 1 182 ? -12.879 -5.663 16.370 1.00 77.38 182 ARG A CA 1
ATOM 1426 C C . ARG A 1 182 ? -12.748 -7.178 16.556 1.00 77.38 182 ARG A C 1
ATOM 1428 O O . ARG A 1 182 ? -12.341 -7.630 17.617 1.00 77.38 182 ARG A O 1
ATOM 1435 N N . TYR A 1 183 ? -13.114 -7.955 15.537 1.00 74.00 183 TYR A N 1
ATOM 1436 C CA . TYR A 1 183 ? -13.056 -9.419 15.559 1.00 74.00 183 TYR A CA 1
ATOM 1437 C C . TYR A 1 183 ? -11.820 -9.988 14.861 1.00 74.00 183 TYR A C 1
ATOM 1439 O O . TYR A 1 183 ? -11.657 -11.204 14.833 1.00 74.00 183 TYR A O 1
ATOM 1447 N N . ARG A 1 184 ? -10.982 -9.135 14.264 1.00 78.69 184 ARG A N 1
ATOM 1448 C CA . ARG A 1 184 ? -9.772 -9.579 13.571 1.00 78.69 184 ARG A CA 1
ATOM 1449 C C . ARG A 1 184 ? -8.613 -9.752 14.534 1.00 78.69 184 ARG A C 1
ATOM 1451 O O . ARG A 1 184 ? -8.544 -9.074 15.557 1.00 78.69 184 ARG A O 1
ATOM 1458 N N . ASP A 1 185 ? -7.694 -10.629 14.159 1.00 80.56 185 ASP A N 1
ATOM 1459 C CA . ASP A 1 185 ? -6.429 -10.766 14.863 1.00 80.56 185 ASP A CA 1
ATOM 1460 C C . ASP A 1 185 ? -5.535 -9.544 14.598 1.00 80.56 185 ASP A C 1
ATOM 1462 O O . ASP A 1 185 ? -5.485 -9.014 13.482 1.00 80.56 185 ASP A O 1
ATOM 1466 N N . MET A 1 186 ? -4.809 -9.113 15.628 1.00 79.25 186 MET A N 1
ATOM 1467 C CA . MET A 1 186 ? -3.822 -8.048 15.529 1.00 79.25 186 MET A CA 1
ATOM 1468 C C . MET A 1 186 ? -2.746 -8.390 14.489 1.00 79.25 186 MET A C 1
ATOM 1470 O O . MET A 1 186 ? -2.349 -7.524 13.708 1.00 79.25 186 MET A O 1
ATOM 1474 N N . GLU A 1 187 ? -2.300 -9.646 14.430 1.00 81.19 187 GLU A N 1
ATOM 1475 C CA . GLU A 1 187 ? -1.280 -10.075 13.463 1.00 81.19 187 GLU A CA 1
ATOM 1476 C C . GLU A 1 187 ? -1.790 -9.991 12.018 1.00 81.19 187 GLU A C 1
ATOM 1478 O O . GLU A 1 187 ? -1.070 -9.560 11.111 1.00 81.19 187 GLU A O 1
ATOM 1483 N N . GLU A 1 188 ? -3.070 -10.307 11.804 1.00 82.94 188 GLU A N 1
ATOM 1484 C CA . GLU A 1 188 ? -3.703 -10.230 10.490 1.00 82.94 188 GLU A CA 1
ATOM 1485 C C . GLU A 1 188 ? -3.812 -8.778 10.003 1.00 82.94 188 GLU A C 1
ATOM 1487 O O . GLU A 1 188 ? -3.625 -8.507 8.813 1.00 82.94 188 GLU A O 1
ATOM 1492 N N . VAL A 1 189 ? -4.079 -7.817 10.894 1.00 86.56 189 VAL A N 1
ATOM 1493 C CA . VAL A 1 189 ? -4.296 -6.411 10.506 1.00 86.56 189 VAL A CA 1
ATOM 1494 C C . VAL A 1 189 ? -3.008 -5.618 10.287 1.00 86.56 189 VAL A C 1
ATOM 1496 O O . VAL A 1 189 ? -3.050 -4.582 9.622 1.00 86.56 189 VAL A O 1
ATOM 1499 N N . MET A 1 190 ? -1.862 -6.081 10.796 1.00 89.12 190 MET A N 1
ATOM 1500 C CA . MET A 1 190 ? -0.591 -5.366 10.648 1.00 89.12 190 MET A CA 1
ATOM 1501 C C . MET A 1 190 ? -0.175 -5.232 9.181 1.00 89.12 190 MET A C 1
ATOM 1503 O O . MET A 1 190 ? -0.186 -6.189 8.401 1.00 89.12 190 MET A O 1
ATOM 1507 N N . ILE A 1 191 ? 0.225 -4.023 8.789 1.00 89.12 191 ILE A N 1
ATOM 1508 C CA . ILE A 1 191 ? 0.659 -3.727 7.424 1.00 89.12 191 ILE A CA 1
ATOM 1509 C C . ILE A 1 191 ? 2.149 -4.054 7.290 1.00 89.12 191 ILE A C 1
ATOM 1511 O O . ILE 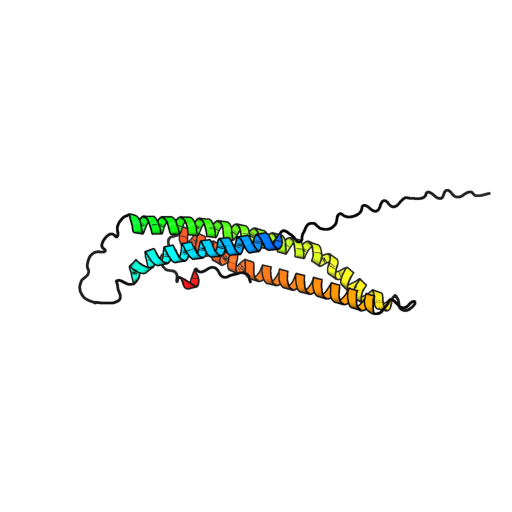A 1 191 ? 2.995 -3.496 8.003 1.00 89.12 191 ILE A O 1
ATOM 1515 N N . SER A 1 192 ? 2.460 -4.960 6.364 1.00 88.62 192 SER A N 1
ATOM 1516 C CA . SER A 1 192 ? 3.820 -5.402 6.044 1.00 88.62 192 SER A CA 1
ATOM 1517 C C . SER A 1 192 ? 4.613 -4.315 5.311 1.00 88.62 192 SER A C 1
ATOM 1519 O O . SER A 1 192 ? 4.040 -3.471 4.621 1.00 88.62 192 SER A O 1
ATOM 1521 N N . SER A 1 193 ? 5.941 -4.332 5.458 1.00 86.69 193 SER A N 1
ATOM 1522 C CA . SER A 1 193 ? 6.824 -3.454 4.679 1.00 86.69 193 SER A CA 1
ATOM 1523 C C . SER A 1 193 ? 6.926 -3.925 3.221 1.00 86.69 193 SER A C 1
ATOM 1525 O O . SER A 1 193 ? 6.687 -5.093 2.916 1.00 86.69 193 SER A O 1
ATOM 1527 N N . LEU A 1 194 ? 7.286 -3.007 2.322 1.00 77.44 194 LEU A N 1
ATOM 1528 C CA . LEU A 1 194 ? 7.491 -3.265 0.890 1.00 77.44 194 LEU A CA 1
ATOM 1529 C C . LEU A 1 194 ? 8.931 -3.685 0.539 1.00 77.44 194 LEU A C 1
ATOM 1531 O O . LEU A 1 194 ? 9.211 -3.937 -0.637 1.00 77.44 194 LEU A O 1
ATOM 1535 N N . LYS A 1 195 ? 9.833 -3.731 1.529 1.00 66.62 195 LYS A N 1
ATOM 1536 C CA . LYS A 1 195 ? 11.238 -4.119 1.337 1.00 66.62 195 LYS A CA 1
ATOM 1537 C C . LYS A 1 195 ? 11.396 -5.572 0.866 1.00 66.62 195 LYS A C 1
ATOM 1539 O O . LYS A 1 195 ? 10.530 -6.431 1.152 1.00 66.62 195 LYS A O 1
#

Nearest PDB structures (foldseek):
  5c22-assembly3_C  TM=4.675E-01  e=8.195E-02  Escherichia coli
  5c21-assembly1_B  TM=4.578E-01  e=8.195E-02  Escherichia coli
  8gl3-assembly1_A  TM=5.781E-01  e=7.751E+00  synthetic construct

Secondary structure (DSSP, 8-state):
---------------------SSSHHHHHHHHHHHHHHHHHHHHHHHHHHHTTTGGGSS-SS---------HHHHHHHHHHHHHHHHHHHHHHHHHHHHHHHHHHHHHHHHHHHHHHHHHHHHHHHH-TTS---HHHHHHHHHHHHHHHHHHHHHHHHHHHHHHHHHHHHHHHHHHHTTGGGGS-HHHHPPPP--

Foldseek 3Di:
DDDDDPPPDPPPPPPDDDDPDPPVLVVLQVLLVVLLVQLLVLLVQLCVLLVVVVVVPDDDDDDPDDPDPDDPVSVVSNVVSLVSNLVSLVVNLVSLVVLLVSLVVVCVVCVVVLVVLVVCLVCVVVVVPPDDDDPVVNVVSVVVSVVVVVVNVVSVVLNVVSVVLSVLSVVCSVCSVVVVNSVDDSVSNRRDRSD

Radius of gyration: 29.25 Å; Cα contacts (8 Å, |Δi|>4): 105; chains: 1; bounding box: 61×44×106 Å

Mean predicted aligned error: 15.57 Å